Protein AF-A0A7S0VGE6-F1 (afdb_monomer_lite)

pLDDT: mean 73.27, std 15.42, range [36.78, 95.19]

Sequence (234 aa):
GQSQGHSPPPPPPVELEGRHRAMSSQAQHAVMKALAPTAKLLANSMLFTAVAQHARSDPKKPGRAAMEAVLGDKQARSKIAADLENKLANDHSGEYANEIRNEVPEKYRSFIPELAHTAAVSATTMAFIDLRDNVLKAADYPKSMDRGYLENGNSLADMPILMGSSSKGEYGPVAKDKLEFHCKSKCESNHLCVAYTYKPSMGACYLKSKLNPVRGTDCTKDCWFFGVVHQRLP

Organism: NCBI:txid464990

Secondary structure (DSSP, 8-state):
----PPPPPPPPP-------PPPPHHHHHHHHHHHHHHHHHHHHHHHHHHHHHHHHT-TTS-THHHHHHHHH-HHHHHHHHHHHHHHHH-TTT-HHHHHHHHHS-GGGGGGHHHHHHHHHHHHHHHHHHHHHHHHHHTTSS-TT----B--S--BPTTPPEETT-TTS-SS-S--GGGHHHHHHHHHHH-TT-SEEEEETTTTEEEEESS----BPS-TTT---EEEE-GGG--

Structure (mmCIF, N/CA/C/O backbone):
data_AF-A0A7S0VGE6-F1
#
_entry.id   AF-A0A7S0VGE6-F1
#
loop_
_atom_site.group_PDB
_atom_site.id
_atom_site.type_symbol
_atom_site.label_atom_id
_atom_site.label_alt_id
_atom_site.label_comp_id
_atom_site.label_asym_id
_atom_site.label_entity_id
_atom_site.label_seq_id
_atom_site.pdbx_PDB_ins_code
_atom_site.Cartn_x
_atom_site.Cartn_y
_atom_site.Cartn_z
_atom_site.occupancy
_atom_site.B_iso_or_equiv
_atom_site.auth_seq_id
_atom_site.auth_comp_id
_atom_site.auth_asym_id
_atom_site.auth_atom_id
_atom_site.pdbx_PDB_model_num
ATOM 1 N N . GLY A 1 1 ? -66.948 39.406 35.700 1.00 47.81 1 GLY A N 1
ATOM 2 C CA . GLY A 1 1 ? -66.267 38.237 35.125 1.00 47.81 1 GLY A CA 1
ATOM 3 C C . GLY A 1 1 ? -64.860 38.625 34.745 1.00 47.81 1 GLY A C 1
ATOM 4 O O . GLY A 1 1 ? -64.704 39.476 33.885 1.00 47.81 1 GLY A O 1
ATOM 5 N N . GLN A 1 2 ? -63.862 38.046 35.403 1.00 42.00 2 GLN A N 1
ATOM 6 C CA . GLN A 1 2 ? -62.472 38.046 34.950 1.00 42.00 2 GLN A CA 1
ATOM 7 C C . GLN A 1 2 ? -61.940 36.638 35.220 1.00 42.00 2 GLN A C 1
ATOM 9 O O . GLN A 1 2 ? -61.885 36.201 36.366 1.00 42.00 2 GLN A O 1
ATOM 14 N N . SER A 1 3 ? -61.673 35.902 34.143 1.00 46.91 3 SER A N 1
ATOM 15 C CA . SER A 1 3 ? -61.110 34.554 34.176 1.00 46.91 3 SER A CA 1
ATOM 16 C C . SER A 1 3 ? -59.590 34.689 34.129 1.00 46.91 3 SER A C 1
ATOM 18 O O . SER A 1 3 ? -59.050 35.226 33.163 1.00 46.91 3 SER A O 1
ATOM 20 N N . GLN A 1 4 ? -58.908 34.279 35.200 1.00 51.03 4 GLN A N 1
ATOM 21 C CA . GLN A 1 4 ? -57.449 34.222 35.253 1.00 51.03 4 GLN A CA 1
ATOM 22 C C . GLN A 1 4 ? -56.973 32.927 34.585 1.00 51.03 4 GLN A C 1
ATOM 24 O O . GLN A 1 4 ? -57.094 31.836 35.147 1.00 51.03 4 GLN A O 1
ATOM 29 N N . GLY A 1 5 ? -56.445 33.062 33.368 1.00 53.75 5 GLY A N 1
ATOM 30 C CA . GLY A 1 5 ? -55.793 31.981 32.637 1.00 53.75 5 GLY A CA 1
ATOM 31 C C . GLY A 1 5 ? -54.510 31.546 33.342 1.00 53.75 5 GLY A C 1
ATOM 32 O O . GLY A 1 5 ? -53.572 32.329 33.471 1.00 53.75 5 GLY A O 1
ATOM 33 N N . HIS A 1 6 ? -54.483 30.297 33.800 1.00 59.53 6 HIS A N 1
ATOM 34 C CA . HIS A 1 6 ? -53.281 29.644 34.305 1.00 59.53 6 HIS A CA 1
ATOM 35 C C . HIS A 1 6 ? -52.522 29.031 33.125 1.00 59.53 6 HIS A C 1
ATOM 37 O O . HIS A 1 6 ? -53.044 28.151 32.440 1.00 59.53 6 HIS A O 1
ATOM 43 N N . SER A 1 7 ? -51.298 29.497 32.883 1.00 66.94 7 SER A N 1
ATOM 44 C CA . SER A 1 7 ? -50.392 28.865 31.921 1.00 66.94 7 SER A CA 1
ATOM 45 C C . SER A 1 7 ? -49.921 27.505 32.451 1.00 66.94 7 SER A C 1
ATOM 47 O O . SER A 1 7 ? -49.605 27.400 33.640 1.00 66.94 7 SER A O 1
ATOM 49 N N . PRO A 1 8 ? -49.849 26.466 31.602 1.00 74.12 8 PRO A N 1
ATOM 50 C CA . PRO A 1 8 ? -49.332 25.168 32.008 1.00 74.12 8 PRO A CA 1
ATOM 51 C C . PRO A 1 8 ? -47.830 25.252 32.332 1.00 74.12 8 PRO A C 1
ATOM 53 O O . PRO A 1 8 ? -47.113 26.065 31.736 1.00 74.12 8 PRO A O 1
ATOM 56 N N . PRO A 1 9 ? -47.341 24.423 33.270 1.00 76.56 9 PRO A N 1
ATOM 57 C CA . PRO A 1 9 ? -45.931 24.393 33.626 1.00 76.56 9 PRO A CA 1
ATOM 58 C C . PRO A 1 9 ? -45.074 23.925 32.438 1.00 76.56 9 PRO A C 1
ATOM 60 O O . PRO A 1 9 ? -45.533 23.113 31.627 1.00 76.56 9 PRO A O 1
ATOM 63 N N . PRO A 1 10 ? -43.829 24.421 32.325 1.00 76.06 10 PRO A N 1
ATOM 64 C CA . PRO A 1 10 ? -42.911 23.977 31.288 1.00 76.06 10 PRO A CA 1
ATOM 65 C C . PRO A 1 10 ? -42.625 22.473 31.434 1.00 76.06 10 PRO A C 1
ATOM 67 O O . PRO A 1 10 ? -42.560 21.969 32.561 1.00 76.06 10 PRO A O 1
ATOM 70 N N . PRO A 1 11 ? -42.452 21.744 30.317 1.00 75.44 11 PRO A N 1
ATOM 71 C CA . PRO A 1 11 ? -42.095 20.335 30.367 1.00 75.44 11 PRO A CA 1
ATOM 72 C C . PRO A 1 11 ? -40.734 20.149 31.061 1.00 75.44 11 PRO A C 1
ATOM 74 O O . PRO A 1 11 ? -39.870 21.028 30.965 1.00 75.44 11 PRO A O 1
ATOM 77 N N . PRO A 1 12 ? -40.524 19.017 31.757 1.00 71.25 12 PRO A N 1
ATOM 78 C CA . PRO A 1 12 ? -39.243 18.719 32.377 1.00 71.25 12 PRO A CA 1
ATOM 79 C C . PRO A 1 12 ? -38.135 18.642 31.312 1.00 71.25 12 PRO A C 1
ATOM 81 O O . PRO A 1 12 ? -38.399 18.230 30.177 1.00 71.25 12 PRO A O 1
ATOM 84 N N . PRO A 1 13 ? -36.895 19.037 31.652 1.00 63.12 13 PRO A N 1
ATOM 85 C CA . PRO A 1 13 ? -35.768 18.929 30.740 1.00 63.12 13 PRO A CA 1
ATOM 86 C C . PRO A 1 13 ? -35.566 17.461 30.357 1.00 63.12 13 PRO A C 1
ATOM 88 O O . PRO A 1 13 ? -35.438 16.595 31.218 1.00 63.12 13 PRO A O 1
ATOM 91 N N . VAL A 1 14 ? -35.556 17.190 29.053 1.00 62.56 14 VAL A N 1
ATOM 92 C CA . VAL A 1 14 ? -35.202 15.880 28.503 1.00 62.56 14 VAL A CA 1
ATOM 93 C C . VAL A 1 14 ? -33.736 15.628 28.858 1.00 62.56 14 VAL A C 1
ATOM 95 O O . VAL A 1 14 ? -32.847 16.290 28.320 1.00 62.56 14 VAL A O 1
ATOM 98 N N . GLU A 1 15 ? -33.476 14.707 29.787 1.00 48.53 15 GLU A N 1
ATOM 99 C CA . GLU A 1 15 ? -32.133 14.179 30.014 1.00 48.53 15 GLU A CA 1
ATOM 100 C C . GLU A 1 15 ? -31.649 13.536 28.710 1.00 48.53 15 GLU A C 1
ATOM 102 O O . GLU A 1 15 ? -32.104 12.471 28.298 1.00 48.53 15 GLU A O 1
ATOM 107 N N . LEU A 1 16 ? -30.721 14.212 28.033 1.00 48.28 16 LEU A N 1
ATOM 108 C CA . LEU A 1 16 ? -29.889 13.631 26.986 1.00 48.28 16 LEU A CA 1
ATOM 109 C C . LEU A 1 16 ? -28.964 12.590 27.640 1.00 48.28 16 LEU A C 1
ATOM 111 O O . LEU A 1 16 ? -27.770 12.823 27.831 1.00 48.28 16 LEU A O 1
ATOM 115 N N . GLU A 1 17 ? -29.507 11.419 27.980 1.00 46.28 17 GLU A N 1
ATOM 116 C CA . GLU A 1 17 ? -28.747 10.196 28.259 1.00 46.28 17 GLU A CA 1
ATOM 117 C C . GLU A 1 17 ? -28.127 9.671 26.954 1.00 46.28 17 GLU A C 1
ATOM 119 O O . GLU A 1 17 ? -28.444 8.612 26.426 1.00 46.28 17 GLU A O 1
ATOM 124 N N . GLY A 1 18 ? -27.216 10.467 26.405 1.00 47.00 18 GLY A N 1
ATOM 125 C CA . GLY A 1 18 ? -26.365 10.144 25.270 1.00 47.00 18 GLY A CA 1
ATOM 126 C C . GLY A 1 18 ? -24.898 10.222 25.668 1.00 47.00 18 GLY A C 1
ATOM 127 O O . GLY A 1 18 ? -24.068 10.682 24.888 1.00 47.00 18 GLY A O 1
ATOM 128 N N . ARG A 1 19 ? -24.538 9.828 26.899 1.00 50.22 19 ARG A N 1
ATOM 129 C CA . ARG A 1 19 ? -23.127 9.595 27.229 1.00 50.22 19 ARG A CA 1
ATOM 130 C C . ARG A 1 19 ? -22.691 8.340 26.488 1.00 50.22 19 ARG A C 1
ATOM 132 O O . ARG A 1 19 ? -22.833 7.233 27.003 1.00 50.22 19 ARG A O 1
ATOM 139 N N . HIS A 1 20 ? -22.146 8.523 25.287 1.00 57.41 20 HIS A N 1
ATOM 140 C CA . HIS A 1 20 ? -21.272 7.542 24.655 1.00 57.41 20 HIS A CA 1
ATOM 141 C C . HIS A 1 20 ? -20.252 7.107 25.711 1.00 57.41 20 HIS A C 1
ATOM 143 O O . HIS A 1 20 ? -19.352 7.870 26.065 1.00 57.41 20 HIS A O 1
ATOM 149 N N . ARG A 1 21 ? -20.440 5.920 26.304 1.00 69.31 21 ARG A N 1
ATOM 150 C CA . ARG A 1 21 ? -19.460 5.373 27.242 1.00 69.31 21 ARG A CA 1
ATOM 151 C C . ARG A 1 21 ? -18.154 5.277 26.477 1.00 69.31 21 ARG A C 1
ATOM 153 O O . ARG A 1 21 ? -18.093 4.551 25.489 1.00 69.31 21 ARG A O 1
ATOM 160 N N . ALA A 1 22 ? -17.145 6.019 26.923 1.00 79.75 22 ALA A N 1
ATOM 161 C CA . ALA A 1 22 ? -15.809 5.923 26.367 1.00 79.75 22 ALA A CA 1
ATOM 162 C C . ALA A 1 22 ? -15.392 4.446 26.344 1.00 79.75 22 ALA A C 1
ATOM 164 O O . ALA A 1 22 ? -15.563 3.723 27.332 1.00 79.75 22 ALA A O 1
ATOM 165 N N . MET A 1 23 ? -14.902 3.987 25.196 1.00 84.75 23 MET A N 1
ATOM 166 C CA . MET A 1 23 ? -14.364 2.642 25.073 1.00 84.75 23 MET A CA 1
ATOM 167 C C . MET A 1 23 ? -13.194 2.484 26.055 1.00 84.75 23 MET A C 1
ATOM 169 O O . MET A 1 23 ? -12.376 3.389 26.207 1.00 84.75 23 MET A O 1
ATOM 173 N N . SER A 1 24 ? -13.112 1.345 26.748 1.00 89.94 24 SER A N 1
ATOM 174 C CA . SER A 1 24 ? -11.978 1.096 27.641 1.00 89.94 24 SER A CA 1
ATOM 175 C C . SER A 1 24 ? -10.681 0.982 26.838 1.00 89.94 24 SER A C 1
ATOM 177 O O . SER A 1 24 ? -10.682 0.484 25.711 1.00 89.94 24 SER A O 1
ATOM 179 N N . SER A 1 25 ? -9.555 1.367 27.439 1.00 89.25 25 SER A N 1
ATOM 180 C CA . SER A 1 25 ? -8.229 1.232 26.816 1.00 89.25 25 SER A CA 1
ATOM 181 C C . SER A 1 25 ? -7.930 -0.207 26.376 1.00 89.25 25 SER A C 1
ATOM 183 O O . SER A 1 25 ? -7.340 -0.428 25.321 1.00 89.25 25 SER A O 1
ATOM 185 N N . GLN A 1 26 ? -8.394 -1.203 27.137 1.00 89.88 26 GLN A N 1
ATOM 186 C CA . GLN A 1 26 ? -8.252 -2.618 26.789 1.00 89.88 26 GLN A CA 1
ATOM 187 C C . GLN A 1 26 ? -9.066 -2.998 25.544 1.00 89.88 26 GLN A C 1
ATOM 189 O O . GLN A 1 26 ? -8.563 -3.721 24.686 1.00 89.88 26 GLN A O 1
ATOM 194 N N . ALA A 1 27 ? -10.304 -2.508 25.423 1.00 86.38 27 ALA A N 1
ATOM 195 C CA . ALA A 1 27 ? -11.129 -2.740 24.240 1.00 86.38 27 ALA A CA 1
ATOM 196 C C . ALA A 1 27 ? -10.545 -2.031 23.011 1.00 86.38 27 ALA A C 1
ATOM 198 O O . ALA A 1 27 ? -10.444 -2.641 21.949 1.00 86.38 27 ALA A O 1
ATOM 199 N N . GLN A 1 28 ? -10.066 -0.795 23.183 1.00 87.00 28 GLN A N 1
ATOM 200 C CA . GLN A 1 28 ? -9.361 -0.058 22.137 1.00 87.00 28 GLN A CA 1
ATOM 201 C C . GLN A 1 28 ? -8.139 -0.827 21.640 1.00 87.00 28 GLN A C 1
ATOM 203 O O . GLN A 1 28 ? -7.969 -1.015 20.439 1.00 87.00 28 GLN A O 1
ATOM 208 N N . HIS A 1 29 ? -7.314 -1.323 22.563 1.00 88.00 29 HIS A N 1
ATOM 209 C CA . HIS A 1 29 ? -6.135 -2.106 22.223 1.00 88.00 29 HIS A CA 1
ATOM 210 C C . HIS A 1 29 ? -6.493 -3.402 21.485 1.00 88.00 29 HIS A C 1
ATOM 212 O O . HIS A 1 29 ? -5.845 -3.738 20.498 1.00 88.00 29 HIS A O 1
ATOM 218 N N . ALA A 1 30 ? -7.533 -4.115 21.928 1.00 85.31 30 ALA A N 1
ATOM 219 C CA . ALA A 1 30 ? -7.980 -5.346 21.281 1.00 85.31 30 ALA A CA 1
ATOM 220 C C . ALA A 1 30 ? -8.450 -5.104 19.839 1.00 85.31 30 ALA A C 1
ATOM 222 O O . ALA A 1 30 ? -8.043 -5.840 18.942 1.00 85.31 30 ALA A O 1
ATOM 223 N N . VAL A 1 31 ? -9.239 -4.048 19.607 1.00 83.69 31 VAL A N 1
ATOM 224 C CA . VAL A 1 31 ? -9.681 -3.673 18.257 1.00 83.69 31 VAL A CA 1
ATOM 225 C C . VAL A 1 31 ? -8.486 -3.267 17.399 1.00 83.69 31 VAL A C 1
ATOM 227 O O . VAL A 1 31 ? -8.291 -3.824 16.327 1.00 83.69 31 VAL A O 1
ATOM 230 N N . MET A 1 32 ? -7.622 -2.373 17.885 1.00 85.69 32 MET A N 1
ATOM 231 C CA . MET A 1 32 ? -6.438 -1.942 17.133 1.00 85.69 32 MET A CA 1
ATOM 232 C C . MET A 1 32 ? -5.512 -3.109 16.775 1.00 85.69 32 MET A C 1
ATOM 234 O O . MET A 1 32 ? -4.951 -3.135 15.682 1.00 85.69 32 MET A O 1
ATOM 238 N N . LYS A 1 33 ? -5.369 -4.095 17.668 1.00 85.88 33 LYS A N 1
ATOM 239 C CA . LYS A 1 33 ? -4.591 -5.311 17.414 1.00 85.88 33 LYS A CA 1
ATOM 240 C C . LYS A 1 33 ? -5.192 -6.169 16.296 1.00 85.88 33 LYS A C 1
ATOM 242 O O . LYS A 1 33 ? -4.418 -6.748 15.540 1.00 85.88 33 LYS A O 1
ATOM 247 N N . ALA A 1 34 ? -6.519 -6.247 16.200 1.00 79.62 34 ALA A N 1
ATOM 248 C CA . ALA A 1 34 ? -7.202 -6.943 15.109 1.00 79.62 34 ALA A CA 1
ATOM 249 C C . ALA A 1 34 ? -7.029 -6.199 13.776 1.00 79.62 34 ALA A C 1
ATOM 251 O O . ALA A 1 34 ? -6.666 -6.802 12.780 1.00 79.62 34 ALA A O 1
ATOM 252 N N . LEU A 1 35 ? -7.155 -4.868 13.783 1.00 79.75 35 LEU A N 1
ATOM 253 C CA . LEU A 1 35 ? -7.117 -4.066 12.554 1.00 79.75 35 LEU A CA 1
ATOM 254 C C . LEU A 1 35 ? -5.716 -3.865 11.964 1.00 79.75 35 LEU A C 1
ATOM 256 O O . LEU A 1 35 ? -5.558 -3.693 10.753 1.00 79.75 35 LEU A O 1
ATOM 260 N N . ALA A 1 36 ? -4.686 -3.845 12.811 1.00 82.81 36 ALA A N 1
ATOM 261 C CA . ALA A 1 36 ? -3.336 -3.461 12.407 1.00 82.81 36 ALA A CA 1
ATOM 262 C C . ALA A 1 36 ? -2.741 -4.289 11.245 1.00 82.81 36 ALA A C 1
ATOM 264 O O . ALA A 1 36 ? -2.129 -3.673 10.367 1.00 82.81 36 ALA A O 1
ATOM 265 N N . PRO A 1 37 ? -2.878 -5.631 11.180 1.00 80.56 37 PRO A N 1
ATOM 266 C CA . PRO A 1 37 ? -2.347 -6.428 10.072 1.00 80.56 37 PRO A CA 1
ATOM 267 C C . PRO A 1 37 ? -2.948 -6.038 8.716 1.00 80.56 37 PRO A C 1
ATOM 269 O O . PRO A 1 37 ? -2.196 -5.745 7.782 1.00 80.56 37 PRO A O 1
ATOM 272 N N . THR A 1 38 ? -4.277 -5.956 8.630 1.00 79.00 38 THR A N 1
ATOM 273 C CA . THR A 1 38 ? -5.012 -5.588 7.410 1.00 79.00 38 THR A CA 1
ATOM 274 C C . THR A 1 38 ? -4.683 -4.158 6.990 1.00 79.00 38 THR A C 1
ATOM 276 O O . THR A 1 38 ? -4.339 -3.909 5.833 1.00 79.00 38 THR A O 1
ATOM 279 N N . ALA A 1 39 ? -4.655 -3.221 7.945 1.00 83.50 39 ALA A N 1
ATOM 280 C CA . ALA A 1 39 ? -4.260 -1.835 7.698 1.00 83.50 39 ALA A CA 1
ATOM 281 C C . ALA A 1 39 ? -2.845 -1.746 7.116 1.00 83.50 39 ALA A C 1
ATOM 283 O O . ALA A 1 39 ? -2.618 -1.113 6.083 1.00 83.50 39 ALA A O 1
ATOM 284 N N . LYS A 1 40 ? -1.882 -2.411 7.772 1.00 84.00 40 LYS A N 1
ATOM 285 C CA . LYS A 1 40 ? -0.467 -2.418 7.384 1.00 84.00 40 LYS A CA 1
ATOM 286 C C . LYS A 1 40 ? -0.285 -2.974 5.980 1.00 84.00 40 LYS A C 1
ATOM 288 O O . LYS A 1 40 ? 0.518 -2.458 5.200 1.00 84.00 40 LYS A O 1
ATOM 293 N N . LEU A 1 41 ? -0.990 -4.046 5.665 1.00 77.69 41 LEU A N 1
ATOM 294 C CA . LEU A 1 41 ? -0.943 -4.676 4.364 1.00 77.69 41 LEU A CA 1
ATOM 295 C C . LEU A 1 41 ? -1.441 -3.737 3.255 1.00 77.69 41 LEU A C 1
ATOM 297 O O . LEU A 1 41 ? -0.734 -3.532 2.263 1.00 77.69 41 LEU A O 1
ATOM 301 N N . LEU A 1 42 ? -2.638 -3.170 3.422 1.00 78.56 42 LEU A N 1
ATOM 302 C CA . LEU A 1 42 ? -3.234 -2.275 2.431 1.00 78.56 42 LEU A CA 1
ATOM 303 C C . LEU A 1 42 ? -2.374 -1.025 2.251 1.00 78.56 42 LEU A C 1
ATOM 305 O O . LEU A 1 42 ? -2.041 -0.668 1.120 1.00 78.56 42 LEU A O 1
ATOM 309 N N . ALA A 1 43 ? -1.914 -0.434 3.358 1.00 85.94 43 ALA A N 1
ATOM 310 C CA . ALA A 1 43 ? -0.993 0.694 3.338 1.00 85.94 43 ALA A CA 1
ATOM 311 C C . ALA A 1 43 ? 0.282 0.372 2.547 1.00 85.94 43 ALA A C 1
ATOM 313 O O . ALA A 1 43 ? 0.675 1.154 1.688 1.00 85.94 43 ALA A O 1
ATOM 314 N N . ASN A 1 44 ? 0.901 -0.795 2.759 1.00 80.44 44 ASN A N 1
ATOM 315 C CA . ASN A 1 44 ? 2.089 -1.211 2.007 1.00 80.44 44 ASN A CA 1
ATOM 316 C C . ASN A 1 44 ? 1.836 -1.326 0.495 1.00 80.44 44 ASN A C 1
ATOM 318 O O . ASN A 1 44 ? 2.652 -0.859 -0.304 1.00 80.44 44 ASN A O 1
ATOM 322 N N . SER A 1 45 ? 0.715 -1.936 0.103 1.00 71.75 45 SER A N 1
ATOM 323 C CA . SER A 1 45 ? 0.328 -2.105 -1.305 1.00 71.75 45 SER A CA 1
ATOM 324 C C . SER A 1 45 ? 0.076 -0.756 -1.993 1.00 71.75 45 SER A C 1
ATOM 326 O O . SER A 1 45 ? 0.642 -0.444 -3.049 1.00 71.75 45 SER A O 1
ATOM 328 N N . MET A 1 46 ? -0.728 0.091 -1.349 1.00 80.75 46 MET A N 1
ATOM 329 C CA . MET A 1 46 ? -1.094 1.409 -1.860 1.00 80.75 46 MET A CA 1
ATOM 330 C C . MET A 1 46 ? 0.103 2.354 -1.901 1.00 80.75 46 MET A C 1
ATOM 332 O O . MET A 1 46 ? 0.276 3.086 -2.877 1.00 80.75 46 MET A O 1
ATOM 336 N N . LEU A 1 47 ? 0.954 2.313 -0.871 1.00 85.75 47 LEU A N 1
ATOM 337 C CA . LEU A 1 47 ? 2.104 3.199 -0.753 1.00 85.75 47 LEU A CA 1
ATOM 338 C C . LEU A 1 47 ? 3.088 2.948 -1.882 1.00 85.75 47 LEU A C 1
ATOM 340 O O . LEU A 1 47 ? 3.540 3.890 -2.530 1.00 85.75 47 LEU A O 1
ATOM 344 N N . PHE A 1 48 ? 3.416 1.679 -2.125 1.00 79.25 48 PHE A N 1
ATOM 345 C CA . PHE A 1 48 ? 4.340 1.325 -3.191 1.00 79.25 48 PHE A CA 1
ATOM 346 C C . PHE A 1 48 ? 3.837 1.837 -4.543 1.00 79.25 48 PHE A C 1
ATOM 348 O O . PHE A 1 48 ? 4.591 2.472 -5.280 1.00 79.25 48 PHE A O 1
ATOM 355 N N . THR A 1 49 ? 2.552 1.626 -4.832 1.00 74.38 49 THR A N 1
ATOM 356 C CA . THR A 1 49 ? 1.911 2.103 -6.063 1.00 74.38 49 THR A CA 1
ATOM 357 C C . THR A 1 49 ? 1.994 3.625 -6.183 1.00 74.38 49 THR A C 1
ATOM 359 O O . THR A 1 49 ? 2.416 4.136 -7.221 1.00 74.38 49 THR A O 1
ATOM 362 N N . ALA A 1 50 ? 1.665 4.355 -5.115 1.00 83.69 50 ALA A N 1
ATOM 363 C CA . ALA A 1 50 ? 1.688 5.815 -5.101 1.00 83.69 50 ALA A CA 1
ATOM 364 C C . ALA A 1 50 ? 3.107 6.392 -5.261 1.00 83.69 50 ALA A C 1
ATOM 366 O O . ALA A 1 50 ? 3.313 7.331 -6.036 1.00 83.69 50 ALA A O 1
ATOM 367 N N . VAL A 1 51 ? 4.098 5.807 -4.578 1.00 83.88 51 VAL A N 1
ATOM 368 C CA . VAL A 1 51 ? 5.511 6.197 -4.700 1.00 83.88 51 VAL A CA 1
ATOM 369 C C . VAL A 1 51 ? 6.032 5.890 -6.098 1.00 83.88 51 VAL A C 1
ATOM 371 O O . VAL A 1 51 ? 6.694 6.736 -6.690 1.00 83.88 51 VAL A O 1
ATOM 374 N N . ALA A 1 52 ? 5.709 4.726 -6.665 1.00 75.56 52 ALA A N 1
ATOM 375 C CA . ALA A 1 52 ? 6.106 4.371 -8.024 1.00 75.56 52 ALA A CA 1
ATOM 376 C C . ALA A 1 52 ? 5.482 5.310 -9.070 1.00 75.56 52 ALA A C 1
ATOM 378 O O . ALA A 1 52 ? 6.155 5.708 -10.017 1.00 75.56 52 ALA A O 1
ATOM 379 N N . GLN A 1 53 ? 4.217 5.702 -8.897 1.00 78.50 53 GLN A N 1
ATOM 380 C CA . GLN A 1 53 ? 3.562 6.687 -9.761 1.00 78.50 53 GLN A CA 1
ATOM 381 C C . GLN A 1 53 ? 4.244 8.059 -9.683 1.00 78.50 53 GLN A C 1
ATOM 383 O O . GLN A 1 53 ? 4.546 8.635 -10.726 1.00 78.50 53 GLN A O 1
ATOM 388 N N . HIS A 1 54 ? 4.553 8.554 -8.478 1.00 83.06 54 HIS A N 1
ATOM 389 C CA . HIS A 1 54 ? 5.316 9.798 -8.317 1.00 83.06 54 HIS A CA 1
ATOM 390 C C . HIS A 1 54 ? 6.717 9.681 -8.926 1.00 83.06 54 HIS A C 1
ATOM 392 O O . HIS A 1 54 ? 7.142 10.570 -9.658 1.00 83.06 54 HIS A O 1
ATOM 398 N N . ALA A 1 55 ? 7.410 8.567 -8.699 1.00 80.75 55 ALA A N 1
ATOM 399 C CA . ALA A 1 55 ? 8.751 8.327 -9.221 1.00 80.75 55 ALA A CA 1
ATOM 400 C C . ALA A 1 55 ? 8.791 8.382 -10.758 1.00 80.75 55 ALA A C 1
ATOM 402 O O . ALA A 1 55 ? 9.729 8.926 -11.328 1.00 80.75 55 ALA A O 1
ATOM 403 N N . ARG A 1 56 ? 7.746 7.886 -11.434 1.00 72.06 56 ARG A N 1
ATOM 404 C CA . ARG A 1 56 ? 7.620 7.943 -12.903 1.00 72.06 56 ARG A CA 1
ATOM 405 C C . ARG A 1 56 ? 7.423 9.349 -13.459 1.00 72.06 56 ARG A C 1
ATOM 407 O O . ARG A 1 56 ? 7.660 9.552 -14.646 1.00 72.06 56 ARG A O 1
ATOM 414 N N . SER A 1 57 ? 6.961 10.295 -12.642 1.00 77.00 57 SER A N 1
ATOM 415 C CA . SER A 1 57 ? 6.734 11.671 -13.094 1.00 77.00 57 SER A CA 1
ATOM 416 C C . SER A 1 57 ? 8.032 12.458 -13.315 1.00 77.00 57 SER A C 1
ATOM 418 O O . SER A 1 57 ? 8.003 13.467 -14.016 1.00 77.00 57 SER A O 1
ATOM 420 N N . ASP A 1 58 ? 9.168 11.980 -12.786 1.00 72.81 58 ASP A N 1
ATOM 421 C CA . ASP A 1 58 ? 10.492 12.558 -13.032 1.00 72.81 58 ASP A CA 1
ATOM 422 C C . ASP A 1 58 ? 11.313 11.683 -14.004 1.00 72.81 58 ASP A C 1
ATOM 424 O O . ASP A 1 58 ? 11.962 10.719 -13.585 1.00 72.81 58 ASP A O 1
ATOM 428 N N . PRO A 1 59 ? 11.356 12.017 -15.308 1.00 62.78 59 PRO A N 1
ATOM 429 C CA . PRO A 1 59 ? 12.093 11.232 -16.296 1.00 62.78 59 PRO A CA 1
ATOM 430 C C . PRO A 1 59 ? 13.620 11.298 -16.119 1.00 62.78 59 PRO A C 1
ATOM 432 O O . PRO A 1 59 ? 14.337 10.535 -16.767 1.00 62.78 59 PRO A O 1
ATOM 435 N N . LYS A 1 60 ? 14.147 12.200 -15.275 1.00 74.19 60 LYS A N 1
ATOM 436 C CA . LYS A 1 60 ? 15.596 12.390 -15.085 1.00 74.19 60 LYS A CA 1
ATOM 437 C C . LYS A 1 60 ? 16.200 11.417 -14.078 1.00 74.19 60 LYS A C 1
ATOM 439 O O . LYS A 1 60 ? 17.417 11.238 -14.072 1.00 74.19 60 LYS A O 1
ATOM 444 N N . LYS A 1 61 ? 15.381 10.800 -13.222 1.00 68.12 61 LYS A N 1
ATOM 445 C CA . LYS A 1 61 ? 15.836 9.861 -12.193 1.00 68.12 61 LYS A CA 1
ATOM 446 C C . LYS A 1 61 ? 15.242 8.484 -12.455 1.00 68.12 61 LYS A C 1
ATOM 448 O O . LYS A 1 61 ? 14.125 8.191 -12.056 1.00 68.12 61 LYS A O 1
ATOM 453 N N . PRO A 1 62 ? 15.979 7.596 -13.121 1.00 63.88 62 PRO A N 1
ATOM 454 C CA . PRO A 1 62 ? 15.520 6.238 -13.287 1.00 63.88 62 PRO A CA 1
ATOM 455 C C . PRO A 1 62 ? 15.529 5.498 -11.920 1.00 63.88 62 PRO A C 1
ATOM 457 O O . PRO A 1 62 ? 16.558 5.316 -11.277 1.00 63.88 62 PRO A O 1
ATOM 460 N N . GLY A 1 63 ? 14.356 5.046 -11.469 1.00 67.19 63 GLY A N 1
ATOM 461 C CA . GLY A 1 63 ? 14.225 3.723 -10.850 1.00 67.19 63 GLY A CA 1
ATOM 462 C C . GLY A 1 63 ? 14.327 3.808 -9.354 1.00 67.19 63 GLY A C 1
ATOM 463 O O . GLY A 1 63 ? 13.536 4.509 -8.723 1.00 67.19 63 GLY A O 1
AT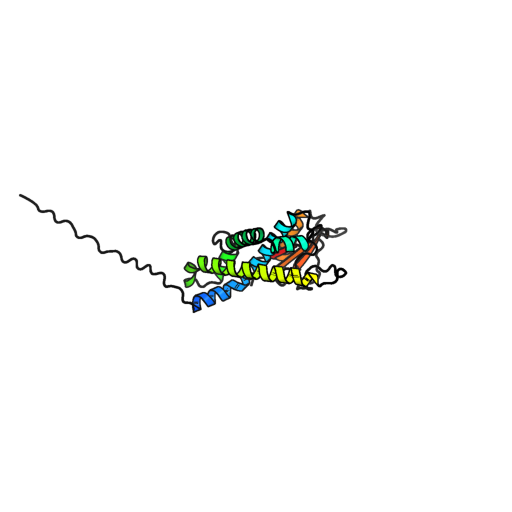OM 464 N N . ARG A 1 64 ? 15.328 3.136 -8.786 1.00 73.25 64 ARG A N 1
ATOM 465 C CA . ARG A 1 64 ? 15.648 3.291 -7.367 1.00 73.25 64 ARG A CA 1
ATOM 466 C C . ARG A 1 64 ? 15.875 4.756 -7.012 1.00 73.25 64 ARG A C 1
ATOM 468 O O . ARG A 1 64 ? 15.307 5.227 -6.037 1.00 73.25 64 ARG A O 1
ATOM 475 N N . ALA A 1 65 ? 16.642 5.478 -7.830 1.00 73.44 65 ALA A N 1
ATOM 476 C CA . ALA A 1 65 ? 16.985 6.870 -7.562 1.00 73.44 65 ALA A CA 1
ATOM 477 C C . ALA A 1 65 ? 15.748 7.784 -7.541 1.00 73.44 65 ALA A C 1
ATOM 479 O O . ALA A 1 65 ? 15.701 8.724 -6.749 1.00 73.44 65 ALA A O 1
ATOM 480 N N . ALA A 1 66 ? 14.725 7.511 -8.363 1.00 80.50 66 ALA A N 1
ATOM 481 C CA . ALA A 1 66 ? 13.462 8.244 -8.268 1.00 80.50 66 ALA A CA 1
ATOM 482 C C . ALA A 1 66 ? 12.636 7.833 -7.053 1.00 80.50 66 ALA A C 1
ATOM 484 O O . ALA A 1 66 ? 12.078 8.705 -6.395 1.00 80.50 66 ALA A O 1
ATOM 485 N N . MET A 1 67 ? 12.573 6.542 -6.711 1.00 81.69 67 MET A N 1
ATOM 486 C CA . MET A 1 67 ? 11.887 6.125 -5.484 1.00 81.69 67 MET A CA 1
ATOM 487 C C . MET A 1 67 ? 12.542 6.747 -4.246 1.00 81.69 67 MET A C 1
ATOM 489 O O . MET A 1 67 ? 11.841 7.280 -3.394 1.00 81.69 67 MET A O 1
ATOM 493 N N . GLU A 1 68 ? 13.872 6.756 -4.167 1.00 83.44 68 GLU A N 1
ATOM 494 C CA . GLU A 1 68 ? 14.621 7.434 -3.104 1.00 83.44 68 GLU A CA 1
ATOM 495 C C . GLU A 1 68 ? 14.374 8.938 -3.095 1.00 83.44 68 GLU A C 1
ATOM 497 O O . GLU A 1 68 ? 14.192 9.508 -2.023 1.00 83.44 68 GLU A O 1
ATOM 502 N N . ALA A 1 69 ? 14.308 9.581 -4.264 1.00 86.69 69 ALA A N 1
ATOM 503 C CA . ALA A 1 69 ? 13.977 10.998 -4.349 1.00 86.69 69 ALA A CA 1
ATOM 504 C C . ALA A 1 69 ? 12.578 11.283 -3.782 1.00 86.69 69 ALA A C 1
ATOM 506 O O . ALA A 1 69 ? 12.435 12.178 -2.954 1.00 86.69 69 ALA A O 1
ATOM 507 N N . VAL A 1 70 ? 11.571 10.484 -4.150 1.00 88.44 70 VAL A N 1
ATOM 508 C CA . VAL A 1 70 ? 10.204 10.611 -3.616 1.00 88.44 70 VAL A CA 1
ATOM 509 C C . VAL A 1 70 ? 10.167 10.347 -2.108 1.00 88.44 70 VAL A C 1
ATOM 511 O O . VAL A 1 70 ? 9.499 11.068 -1.375 1.00 88.44 70 VAL A O 1
ATOM 514 N N . LEU A 1 71 ? 10.896 9.338 -1.623 1.00 88.25 71 LEU A N 1
ATOM 515 C CA . LEU A 1 71 ? 10.970 9.005 -0.195 1.00 88.25 71 LEU A CA 1
ATOM 516 C C . LEU A 1 71 ? 11.790 10.021 0.616 1.00 88.25 71 LEU A C 1
ATOM 518 O O . LEU A 1 71 ? 11.582 10.156 1.821 1.00 88.25 71 LEU A O 1
ATOM 522 N N . GLY A 1 72 ? 12.721 10.735 -0.013 1.00 90.00 72 GLY A N 1
ATOM 523 C CA . GLY A 1 72 ? 13.468 11.835 0.593 1.00 90.00 72 GLY A CA 1
ATOM 524 C C . GLY A 1 72 ? 12.667 13.138 0.634 1.00 90.00 72 GLY A C 1
ATOM 525 O O . GLY A 1 72 ? 12.797 13.914 1.582 1.00 90.00 72 GLY A O 1
ATOM 526 N N . ASP A 1 73 ? 11.792 13.357 -0.346 1.00 93.88 73 ASP A N 1
ATOM 527 C CA . ASP A 1 73 ? 10.963 14.554 -0.462 1.00 93.88 73 ASP A CA 1
ATOM 528 C C . ASP A 1 73 ? 9.857 14.579 0.610 1.00 93.88 73 ASP A C 1
ATOM 530 O O . ASP A 1 73 ? 8.984 13.712 0.692 1.00 93.88 73 ASP A O 1
ATOM 534 N N . LYS A 1 74 ? 9.893 15.593 1.482 1.00 95.06 74 LYS A N 1
ATOM 535 C CA . LYS A 1 74 ? 8.913 15.755 2.566 1.00 95.06 74 LYS A CA 1
ATOM 536 C C . LYS A 1 74 ? 7.508 16.064 2.036 1.00 95.06 74 LYS A C 1
ATOM 538 O O . LYS A 1 74 ? 6.535 15.566 2.600 1.00 95.06 74 LYS A O 1
ATOM 543 N N . GLN A 1 75 ? 7.393 16.871 0.985 1.00 95.00 75 GLN A N 1
ATOM 544 C CA . GLN A 1 75 ? 6.112 17.280 0.416 1.00 95.00 75 GLN A CA 1
ATOM 545 C C . GLN A 1 75 ? 5.451 16.115 -0.323 1.00 95.00 75 GLN A C 1
ATOM 547 O O . GLN A 1 75 ? 4.271 15.845 -0.094 1.00 95.00 75 GLN A O 1
ATOM 552 N N . ALA A 1 76 ? 6.213 15.381 -1.139 1.00 92.25 76 ALA A N 1
ATOM 553 C CA . ALA A 1 76 ? 5.712 14.197 -1.831 1.00 92.25 76 ALA A CA 1
ATOM 554 C C . ALA A 1 76 ? 5.226 13.139 -0.831 1.00 92.25 76 ALA A C 1
ATOM 556 O O . ALA A 1 76 ? 4.105 12.644 -0.952 1.00 92.25 76 ALA A O 1
ATOM 557 N N . ARG A 1 77 ? 6.017 12.855 0.215 1.00 94.25 77 ARG A N 1
ATOM 558 C CA . ARG A 1 77 ? 5.607 11.932 1.283 1.00 94.25 77 ARG A CA 1
A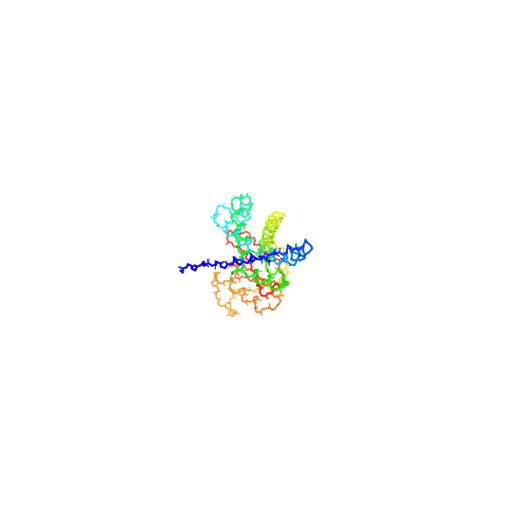TOM 559 C C . ARG A 1 77 ? 4.342 12.375 1.997 1.00 94.25 77 ARG A C 1
ATOM 561 O O . ARG A 1 77 ? 3.456 11.552 2.181 1.00 94.25 77 ARG A O 1
ATOM 568 N N . SER A 1 78 ? 4.245 13.648 2.379 1.00 94.62 78 SER A N 1
ATOM 569 C CA . SER A 1 78 ? 3.065 14.162 3.080 1.00 94.62 78 SER A CA 1
ATOM 570 C C . SER A 1 78 ? 1.803 14.046 2.227 1.00 94.62 78 SER A C 1
ATOM 572 O O . SER A 1 78 ? 0.753 13.686 2.749 1.00 94.62 78 SER A O 1
ATOM 574 N N . LYS A 1 79 ? 1.903 14.321 0.920 1.00 95.19 79 LYS A N 1
ATOM 575 C CA . LYS A 1 79 ? 0.780 14.185 -0.013 1.00 95.19 79 LYS A CA 1
ATOM 576 C C . LYS A 1 79 ? 0.353 12.726 -0.165 1.00 95.19 79 LYS A C 1
ATOM 578 O O . LYS A 1 79 ? -0.823 12.415 -0.023 1.00 95.19 79 LYS A O 1
ATOM 583 N N . ILE A 1 80 ? 1.314 11.833 -0.406 1.00 92.38 80 ILE A N 1
ATOM 584 C CA . ILE A 1 80 ? 1.056 10.394 -0.531 1.00 92.38 80 ILE A CA 1
ATOM 585 C C . ILE A 1 80 ? 0.442 9.844 0.763 1.00 92.38 80 ILE A C 1
ATOM 587 O O . ILE A 1 80 ? -0.513 9.079 0.690 1.00 92.38 80 ILE A O 1
ATOM 591 N N . ALA A 1 81 ? 0.956 10.245 1.929 1.00 94.50 81 ALA A N 1
ATOM 592 C CA . ALA A 1 81 ? 0.430 9.823 3.223 1.00 94.50 81 ALA A CA 1
ATOM 593 C C . ALA A 1 81 ? -1.032 10.246 3.402 1.00 94.50 81 ALA A C 1
ATOM 595 O O . ALA A 1 81 ? -1.871 9.389 3.649 1.00 94.50 81 ALA A O 1
ATOM 596 N N . ALA A 1 82 ? -1.351 11.523 3.171 1.00 93.25 82 ALA A N 1
ATOM 597 C CA . ALA A 1 82 ? -2.720 12.023 3.279 1.00 93.25 82 ALA A CA 1
ATOM 598 C C . ALA A 1 82 ? -3.683 11.293 2.325 1.00 93.25 82 ALA A C 1
ATOM 600 O O . ALA A 1 82 ? -4.779 10.904 2.723 1.00 93.25 82 ALA A O 1
ATOM 601 N N . ASP A 1 83 ? -3.270 11.049 1.077 1.00 90.44 83 ASP A N 1
ATOM 602 C CA . ASP A 1 83 ? -4.079 10.305 0.105 1.00 90.44 83 ASP A CA 1
ATOM 603 C C . ASP A 1 83 ? -4.325 8.853 0.550 1.00 90.44 83 ASP A C 1
ATOM 605 O O . ASP A 1 83 ? -5.421 8.321 0.360 1.00 90.44 83 ASP A O 1
ATOM 609 N N . LEU A 1 84 ? -3.315 8.198 1.130 1.00 89.25 84 LEU A N 1
ATOM 610 C CA . LEU A 1 84 ? -3.422 6.839 1.661 1.00 89.25 84 LEU A CA 1
ATOM 611 C C . LEU A 1 84 ? -4.321 6.777 2.891 1.00 89.25 84 LEU A C 1
ATOM 613 O O . LEU A 1 84 ? -5.220 5.944 2.938 1.00 89.25 84 LEU A O 1
ATOM 617 N N . GLU A 1 85 ? -4.089 7.658 3.859 1.00 90.62 85 GLU A N 1
ATOM 618 C CA . GLU A 1 85 ? -4.855 7.749 5.099 1.00 90.62 85 GLU A CA 1
ATOM 619 C C . GLU A 1 85 ? -6.329 7.998 4.803 1.00 90.62 85 GLU A C 1
ATOM 621 O O . GLU A 1 85 ? -7.179 7.293 5.338 1.00 90.62 85 GLU A O 1
ATOM 626 N N . ASN A 1 86 ? -6.632 8.914 3.879 1.00 87.88 86 ASN A N 1
ATOM 627 C CA . ASN A 1 86 ? -7.998 9.165 3.432 1.00 87.88 86 ASN A CA 1
ATOM 628 C C . ASN A 1 86 ? -8.619 7.933 2.769 1.00 87.88 86 ASN A C 1
ATOM 630 O O . ASN A 1 86 ? -9.762 7.598 3.053 1.00 87.88 86 ASN A O 1
ATOM 634 N N . LYS A 1 87 ? -7.892 7.237 1.889 1.00 85.00 87 LYS A N 1
ATOM 635 C CA . LYS A 1 87 ? -8.413 6.037 1.211 1.00 85.00 87 LYS A CA 1
ATOM 636 C C . LYS A 1 87 ? -8.632 4.863 2.163 1.00 85.00 87 LYS A C 1
ATOM 638 O O . LYS A 1 87 ? -9.588 4.119 1.975 1.00 85.00 87 LYS A O 1
ATOM 643 N N . LEU A 1 88 ? -7.758 4.696 3.153 1.00 82.81 88 LEU A N 1
ATOM 644 C CA . LEU A 1 88 ? -7.901 3.676 4.186 1.00 82.81 88 LEU A CA 1
ATOM 645 C C . LEU A 1 88 ? -9.067 4.037 5.113 1.00 82.81 88 LEU A C 1
ATOM 647 O O . LEU A 1 88 ? -9.980 3.243 5.270 1.00 82.81 88 LEU A O 1
ATOM 651 N N . ALA A 1 89 ? -9.093 5.247 5.668 1.00 82.56 89 ALA A N 1
ATOM 652 C CA . ALA A 1 89 ? -10.085 5.660 6.662 1.00 82.56 89 ALA A CA 1
ATOM 653 C C . ALA A 1 89 ? -11.483 5.971 6.093 1.00 82.56 89 ALA A C 1
ATOM 655 O O . ALA A 1 89 ? -12.406 6.211 6.865 1.00 82.56 89 ALA A O 1
ATOM 656 N N . ASN A 1 90 ? -11.667 6.020 4.769 1.00 79.00 90 ASN A N 1
ATOM 657 C CA . ASN A 1 90 ? -12.970 6.337 4.189 1.00 79.00 90 ASN A CA 1
ATOM 658 C C . ASN A 1 90 ? -13.969 5.183 4.378 1.00 79.00 90 ASN A C 1
ATOM 660 O O . ASN A 1 90 ? -13.960 4.189 3.646 1.00 79.00 90 ASN A O 1
ATOM 664 N N . ASP A 1 91 ? -14.894 5.388 5.315 1.00 62.03 91 ASP A N 1
ATOM 665 C CA . ASP A 1 91 ? -15.931 4.435 5.708 1.00 62.03 91 ASP A CA 1
ATOM 666 C C . ASP A 1 91 ? -16.942 4.077 4.607 1.00 62.03 91 ASP A C 1
ATOM 668 O O . ASP A 1 91 ? -17.637 3.067 4.722 1.00 62.03 91 ASP A O 1
ATOM 672 N N . HIS A 1 92 ? -17.086 4.906 3.568 1.00 56.50 92 HIS A N 1
ATOM 673 C CA . HIS A 1 92 ? -18.165 4.785 2.575 1.00 56.50 92 HIS A CA 1
ATOM 674 C C . HIS A 1 92 ? -17.699 4.201 1.237 1.00 56.50 92 HIS A C 1
ATOM 676 O O . HIS A 1 92 ? -18.531 3.818 0.415 1.00 56.50 92 HIS A O 1
ATOM 682 N N . SER A 1 93 ? -16.387 4.112 1.008 1.00 50.00 93 SER A N 1
ATOM 683 C CA . SER A 1 93 ? -15.836 3.627 -0.264 1.00 50.00 93 SER A CA 1
ATOM 684 C C . SER A 1 93 ? -14.551 2.806 -0.135 1.00 50.00 93 SER A C 1
ATOM 686 O O . SER A 1 93 ? -13.985 2.421 -1.156 1.00 50.00 93 SER A O 1
ATOM 688 N N . GLY A 1 94 ? -14.054 2.562 1.080 1.00 54.69 94 GLY A N 1
ATOM 689 C CA . GLY A 1 94 ? -12.859 1.756 1.308 1.00 54.69 94 GLY A CA 1
ATOM 690 C C . GLY A 1 94 ? -13.201 0.296 1.591 1.00 54.69 94 GLY A C 1
ATOM 691 O O . GLY A 1 94 ? -13.937 0.004 2.531 1.00 54.69 94 GLY A O 1
ATOM 692 N N . GLU A 1 95 ? -12.609 -0.631 0.834 1.00 56.62 95 GLU A N 1
ATOM 693 C CA . GLU A 1 95 ? -12.617 -2.076 1.136 1.00 56.62 95 GLU A CA 1
ATOM 694 C C . GLU A 1 95 ? -12.164 -2.346 2.589 1.00 56.62 95 GLU A C 1
ATOM 696 O O . GLU A 1 95 ? -12.719 -3.209 3.260 1.00 56.62 95 GLU A O 1
ATOM 701 N N . TYR A 1 96 ? -11.266 -1.510 3.128 1.00 67.00 96 TYR A N 1
ATOM 702 C CA . TYR A 1 96 ? -10.808 -1.558 4.520 1.00 67.00 96 TYR A CA 1
ATOM 703 C C . TYR A 1 96 ? -11.932 -1.367 5.550 1.00 67.00 96 TYR A C 1
ATOM 705 O O . TYR A 1 96 ? -12.008 -2.115 6.517 1.00 67.00 96 TYR A O 1
ATOM 713 N N . ALA A 1 97 ? -12.841 -0.411 5.346 1.00 66.44 97 ALA A N 1
ATOM 714 C CA . ALA A 1 97 ? -13.928 -0.154 6.291 1.00 66.44 97 ALA A CA 1
ATOM 715 C C . ALA A 1 97 ? -14.970 -1.284 6.330 1.00 66.44 97 ALA A C 1
ATOM 717 O O . ALA A 1 97 ? -15.658 -1.464 7.339 1.00 66.44 97 ALA A O 1
ATOM 718 N N . ASN A 1 98 ? -15.096 -2.043 5.238 1.00 67.75 98 ASN A N 1
ATOM 719 C CA . ASN A 1 98 ? -15.929 -3.241 5.196 1.00 67.75 98 ASN A CA 1
ATOM 720 C C . ASN A 1 98 ? -15.252 -4.404 5.930 1.00 67.75 98 ASN A C 1
ATOM 722 O O . ASN A 1 98 ? -15.909 -5.049 6.746 1.00 67.75 98 ASN A O 1
ATOM 726 N N . GLU A 1 99 ? -13.948 -4.605 5.722 1.00 69.12 99 GLU A N 1
ATOM 727 C CA . GLU A 1 99 ? -13.160 -5.612 6.445 1.00 69.12 99 GLU A CA 1
ATOM 728 C C . GLU A 1 99 ? -13.202 -5.357 7.962 1.00 69.12 99 GLU A C 1
ATOM 730 O O . GLU A 1 99 ? -13.583 -6.228 8.744 1.00 69.12 99 GLU A O 1
ATOM 735 N N . ILE A 1 100 ? -12.972 -4.103 8.376 1.00 71.56 100 ILE A N 1
ATOM 736 C CA . ILE A 1 100 ? -13.076 -3.664 9.776 1.00 71.56 100 ILE A CA 1
ATOM 737 C C . ILE A 1 100 ? -14.456 -3.983 10.363 1.00 71.56 100 ILE A C 1
ATOM 739 O O . ILE A 1 100 ? -14.561 -4.461 11.491 1.00 71.56 100 ILE A O 1
ATOM 743 N N . ARG A 1 101 ? -15.538 -3.706 9.624 1.00 75.06 101 ARG A N 1
ATOM 744 C CA . ARG A 1 101 ? -16.910 -3.931 10.109 1.00 75.06 101 ARG A CA 1
ATOM 745 C C . ARG A 1 101 ? -17.234 -5.405 10.356 1.00 75.06 101 ARG A C 1
ATOM 747 O O . ARG A 1 101 ? -18.126 -5.674 11.168 1.00 75.06 101 ARG A O 1
ATOM 754 N N . ASN A 1 102 ? -16.538 -6.315 9.676 1.00 78.81 102 ASN A N 1
ATOM 755 C CA . ASN A 1 102 ? -16.682 -7.759 9.846 1.00 78.81 102 ASN A CA 1
ATOM 756 C C . ASN A 1 102 ? -15.867 -8.281 11.037 1.00 78.81 102 ASN A C 1
ATOM 758 O O . ASN A 1 102 ? -16.332 -9.172 11.744 1.00 78.81 102 ASN A O 1
ATOM 762 N N . GLU A 1 103 ? -14.691 -7.707 11.293 1.00 78.31 103 GLU A N 1
ATOM 763 C CA . GLU A 1 103 ? -13.815 -8.129 12.394 1.00 78.31 103 GLU A CA 1
ATOM 764 C C . GLU A 1 103 ? -14.169 -7.498 13.750 1.00 78.31 103 GLU A C 1
ATOM 766 O O . GLU A 1 103 ? -13.924 -8.085 14.808 1.00 78.31 103 GLU A O 1
ATOM 771 N N . VAL A 1 104 ? -14.744 -6.291 13.752 1.00 79.38 104 VAL A N 1
ATOM 772 C CA . VAL A 1 104 ? -15.017 -5.540 14.983 1.00 79.38 104 VAL A CA 1
ATOM 773 C C . VAL A 1 104 ? -16.396 -5.893 15.555 1.00 79.38 104 VAL A C 1
ATOM 775 O O . VAL A 1 104 ? -17.410 -5.717 14.872 1.00 79.38 104 VAL A O 1
ATOM 778 N N . PRO A 1 105 ? -16.483 -6.314 16.838 1.00 83.06 105 PRO A N 1
ATOM 779 C CA . PRO A 1 105 ? -17.758 -6.595 17.491 1.00 83.06 105 PRO A CA 1
ATOM 780 C C . PRO A 1 105 ? -18.749 -5.432 17.386 1.00 83.06 105 PRO A C 1
ATOM 782 O O . PRO A 1 105 ? -18.379 -4.273 17.571 1.00 83.06 105 PRO A O 1
ATOM 785 N N . GLU A 1 106 ? -20.031 -5.748 17.186 1.00 85.38 106 GLU A N 1
ATOM 786 C CA . GLU A 1 106 ? -21.092 -4.764 16.926 1.00 85.38 106 GLU A CA 1
ATOM 787 C C . GLU A 1 106 ? -21.146 -3.620 17.950 1.00 85.38 106 GLU A C 1
ATOM 789 O O . GLU A 1 106 ? -21.270 -2.454 17.579 1.00 85.38 106 GLU A O 1
ATOM 794 N N . LYS A 1 107 ? -20.936 -3.935 19.233 1.00 86.06 107 LYS A N 1
ATOM 795 C CA . LYS A 1 107 ? -20.897 -2.957 20.334 1.00 86.06 107 LYS A CA 1
ATOM 796 C C . LYS A 1 107 ? -19.810 -1.879 20.205 1.00 86.06 107 LYS A C 1
ATOM 798 O O . LYS A 1 107 ? -19.859 -0.896 20.937 1.00 86.06 107 LYS A O 1
ATOM 803 N N . TYR A 1 108 ? -18.825 -2.064 19.325 1.00 84.38 108 TYR A N 1
ATOM 804 C CA . TYR A 1 108 ? -17.753 -1.102 19.065 1.00 84.38 108 TYR A CA 1
ATOM 805 C C . TYR A 1 108 ? -17.889 -0.394 17.713 1.00 84.38 108 TYR A C 1
ATOM 807 O O . TYR A 1 108 ? -17.059 0.456 17.395 1.00 84.38 108 TYR A O 1
ATOM 815 N N . ARG A 1 109 ? -18.937 -0.682 16.925 1.00 83.50 109 ARG A N 1
ATOM 816 C CA . ARG A 1 109 ? -19.103 -0.109 15.579 1.00 83.50 109 ARG A CA 1
ATOM 817 C C . ARG A 1 109 ? -19.150 1.416 15.561 1.00 83.50 109 ARG A C 1
ATOM 819 O O . ARG A 1 109 ? -18.633 2.017 14.630 1.00 83.50 109 ARG A O 1
ATOM 826 N N . SER A 1 110 ? -19.686 2.048 16.606 1.00 84.38 110 SER A N 1
ATOM 827 C CA . SER A 1 110 ? -19.703 3.513 16.728 1.00 84.38 110 SER A CA 1
ATOM 828 C C . SER A 1 110 ? -18.311 4.144 16.846 1.00 84.38 110 SER A C 1
ATOM 830 O O . SER A 1 110 ? -18.177 5.337 16.608 1.00 84.38 110 SER A O 1
ATOM 832 N N . PHE A 1 111 ? -17.286 3.370 17.220 1.00 84.38 111 PHE A N 1
ATOM 833 C CA . PHE A 1 111 ? -15.897 3.830 17.338 1.00 84.38 111 PHE A CA 1
ATOM 834 C C . PHE A 1 111 ? -15.057 3.508 16.095 1.00 84.38 111 PHE A C 1
ATOM 836 O O . PHE A 1 111 ? -13.905 3.930 16.019 1.00 84.38 111 PHE A O 1
ATOM 843 N N . ILE A 1 112 ? -15.608 2.772 15.118 1.00 81.25 112 ILE A N 1
ATOM 844 C CA . ILE A 1 112 ? -14.882 2.371 13.904 1.00 81.25 112 ILE A CA 1
ATOM 845 C C . ILE A 1 112 ? -14.245 3.559 13.175 1.00 81.25 112 ILE A C 1
ATOM 847 O O . ILE A 1 112 ? -13.063 3.427 12.876 1.00 81.25 112 ILE A O 1
ATOM 851 N N . PRO A 1 113 ? -14.916 4.706 12.948 1.00 83.44 113 PRO A N 1
ATOM 852 C CA . PRO A 1 113 ? -14.311 5.794 12.175 1.00 83.44 113 PRO A CA 1
ATOM 853 C C . PRO A 1 113 ? -12.992 6.297 12.790 1.00 83.44 113 PRO A C 1
ATOM 855 O O . PRO A 1 113 ? -11.976 6.445 12.110 1.00 83.44 113 PRO A O 1
ATOM 858 N N . GLU A 1 114 ? -12.975 6.495 14.111 1.00 85.50 114 GLU A N 1
ATOM 859 C CA . GLU A 1 114 ? -11.799 6.972 14.849 1.00 85.50 114 GLU A CA 1
ATOM 860 C C . GLU A 1 114 ? -10.677 5.920 14.886 1.00 85.50 114 GLU A C 1
ATOM 862 O O . GLU A 1 114 ? -9.498 6.232 14.677 1.00 85.50 114 GLU A O 1
ATOM 867 N N . LEU A 1 115 ? -11.033 4.653 15.113 1.00 84.44 115 LEU A N 1
ATOM 868 C CA . LEU A 1 115 ? -10.071 3.549 15.160 1.00 84.44 115 LEU A CA 1
ATOM 869 C C . LEU A 1 115 ? -9.492 3.243 13.779 1.00 84.44 115 LEU A C 1
ATOM 871 O O . LEU A 1 115 ? -8.291 3.005 13.662 1.00 84.44 115 LEU A O 1
ATOM 875 N N . ALA A 1 116 ? -10.314 3.302 12.733 1.00 82.81 116 ALA A N 1
ATOM 876 C CA . ALA A 1 116 ? -9.902 3.131 11.348 1.00 82.81 116 ALA A CA 1
ATOM 877 C C . ALA A 1 116 ? -8.922 4.229 10.936 1.00 82.81 116 ALA A C 1
ATOM 879 O O . ALA A 1 116 ? -7.872 3.915 10.377 1.00 82.81 116 ALA A O 1
ATOM 880 N N . HIS A 1 117 ? -9.207 5.489 11.283 1.00 86.75 117 HIS A N 1
ATOM 881 C CA . HIS A 1 117 ? -8.285 6.596 11.048 1.00 86.75 117 HIS A CA 1
ATOM 882 C C . HIS A 1 117 ? -6.952 6.396 11.786 1.00 86.75 117 HIS A C 1
ATOM 884 O O . HIS A 1 117 ? -5.884 6.467 11.178 1.00 86.75 117 HIS A O 1
ATOM 890 N N . THR A 1 118 ? -7.000 6.047 13.075 1.00 89.19 118 THR A N 1
ATOM 891 C CA . THR A 1 118 ? -5.794 5.777 13.879 1.00 89.19 118 THR A CA 1
ATOM 892 C C . THR A 1 118 ? -4.956 4.640 13.282 1.00 89.19 118 THR A C 1
ATOM 894 O O . THR A 1 118 ? -3.731 4.745 13.163 1.00 89.19 118 THR A O 1
ATOM 897 N N . ALA A 1 119 ? -5.609 3.551 12.869 1.00 87.00 119 ALA A N 1
ATOM 898 C CA . ALA A 1 119 ? -4.956 2.413 12.236 1.00 87.00 119 ALA A CA 1
ATOM 899 C C . ALA A 1 119 ? -4.365 2.784 10.870 1.00 87.00 119 ALA A C 1
ATOM 901 O O . ALA A 1 119 ? -3.242 2.382 10.575 1.00 87.00 119 ALA A O 1
ATOM 902 N N . ALA A 1 120 ? -5.065 3.594 10.072 1.00 87.94 120 ALA A N 1
ATOM 903 C CA . ALA A 1 120 ? -4.603 4.069 8.772 1.00 87.94 120 ALA A CA 1
ATOM 904 C C . ALA A 1 120 ? -3.328 4.919 8.877 1.00 87.94 120 ALA A C 1
ATOM 906 O O . ALA A 1 120 ? -2.370 4.672 8.141 1.00 87.94 120 ALA A O 1
ATOM 907 N N . VAL A 1 121 ? -3.277 5.868 9.818 1.00 91.06 121 VAL A N 1
ATOM 908 C CA . VAL A 1 121 ? -2.092 6.710 10.071 1.00 91.06 121 VAL A CA 1
ATOM 909 C C . VAL A 1 121 ? -0.902 5.854 10.514 1.00 91.06 121 VAL A C 1
ATOM 911 O O . VAL A 1 121 ? 0.205 5.963 9.972 1.00 91.06 121 VAL A O 1
ATOM 914 N N . SER A 1 122 ? -1.126 4.950 11.475 1.00 92.00 122 SER A N 1
ATOM 915 C CA . SER A 1 122 ? -0.083 4.050 11.977 1.00 92.00 122 SER A CA 1
ATOM 916 C C . SER A 1 122 ? 0.451 3.130 10.872 1.00 92.00 122 SER A C 1
ATOM 918 O O . SER A 1 122 ? 1.663 3.037 10.661 1.00 92.00 122 SER A O 1
ATOM 920 N N . ALA A 1 123 ? -0.448 2.510 10.106 1.00 89.94 123 ALA A N 1
ATOM 921 C CA . ALA A 1 123 ? -0.111 1.630 8.996 1.00 89.94 123 ALA A CA 1
ATOM 922 C C . ALA A 1 123 ? 0.653 2.352 7.882 1.00 89.94 123 ALA A C 1
ATOM 924 O O . ALA A 1 123 ? 1.655 1.828 7.395 1.00 89.94 123 ALA A O 1
ATOM 925 N N . THR A 1 124 ? 0.226 3.561 7.514 1.00 91.31 124 THR A N 1
ATOM 926 C CA . THR A 1 124 ? 0.890 4.393 6.499 1.00 91.31 124 THR A CA 1
ATOM 927 C C . THR A 1 124 ? 2.307 4.755 6.933 1.00 91.31 124 THR A C 1
ATOM 929 O O . THR A 1 124 ? 3.254 4.592 6.163 1.00 91.31 124 THR A O 1
ATOM 932 N N . THR A 1 125 ? 2.483 5.148 8.196 1.00 92.94 125 THR A N 1
ATOM 933 C CA . THR A 1 125 ? 3.804 5.441 8.771 1.00 92.94 125 THR A CA 1
ATOM 934 C C . THR A 1 125 ? 4.728 4.223 8.712 1.00 92.94 125 THR A C 1
ATOM 936 O O . THR A 1 125 ? 5.853 4.319 8.217 1.00 92.94 125 THR A O 1
ATOM 939 N N . MET A 1 126 ? 4.248 3.060 9.163 1.00 88.88 126 MET A N 1
ATOM 940 C CA . MET A 1 126 ? 5.018 1.813 9.124 1.00 88.88 126 MET A CA 1
ATOM 941 C C . MET A 1 126 ? 5.350 1.386 7.692 1.00 88.88 126 MET A C 1
ATOM 943 O O . MET A 1 126 ? 6.470 0.958 7.428 1.00 88.88 126 MET A O 1
ATOM 947 N N . ALA A 1 127 ? 4.417 1.557 6.754 1.00 87.00 127 ALA A N 1
ATOM 948 C CA . ALA A 1 127 ? 4.644 1.255 5.348 1.00 87.00 127 ALA A CA 1
ATOM 949 C C . ALA A 1 127 ? 5.769 2.116 4.754 1.00 87.00 127 ALA A C 1
ATOM 951 O O . ALA A 1 127 ? 6.582 1.606 3.986 1.00 87.00 127 ALA A O 1
ATOM 952 N N . PHE A 1 128 ? 5.877 3.398 5.126 1.00 89.44 128 PHE A N 1
ATOM 953 C CA . PHE A 1 128 ? 6.993 4.249 4.692 1.00 89.44 128 PHE A CA 1
ATOM 954 C C . PHE A 1 128 ? 8.342 3.776 5.229 1.00 89.44 128 PHE A C 1
ATOM 956 O O . PHE A 1 128 ? 9.323 3.784 4.480 1.00 89.44 128 PHE A O 1
ATOM 963 N N . ILE A 1 129 ? 8.394 3.359 6.497 1.00 88.12 129 ILE A N 1
ATOM 964 C CA . ILE A 1 129 ? 9.606 2.807 7.117 1.00 88.12 129 ILE A CA 1
ATOM 965 C C . ILE A 1 129 ? 10.017 1.524 6.384 1.00 88.12 129 ILE A C 1
ATOM 967 O O . ILE A 1 129 ? 11.116 1.463 5.834 1.00 88.12 129 ILE A O 1
ATOM 971 N N . ASP A 1 130 ? 9.096 0.563 6.261 1.00 84.75 130 ASP A N 1
ATOM 972 C CA . ASP A 1 130 ? 9.313 -0.702 5.548 1.00 84.75 130 ASP A CA 1
ATOM 973 C C . ASP A 1 130 ? 9.681 -0.460 4.067 1.00 84.75 130 ASP A C 1
ATOM 975 O O . ASP A 1 130 ? 10.452 -1.206 3.449 1.00 84.75 130 ASP A O 1
ATOM 979 N N . LEU A 1 131 ? 9.117 0.580 3.441 1.00 82.81 131 LEU A N 1
ATOM 980 C CA . LEU A 1 131 ? 9.439 0.944 2.066 1.00 82.81 131 LEU A CA 1
ATOM 981 C C . LEU A 1 131 ? 10.883 1.411 1.931 1.00 82.81 131 LEU A C 1
ATOM 983 O O . LEU A 1 131 ? 11.639 0.842 1.140 1.00 82.81 131 LEU A O 1
ATOM 987 N N . ARG A 1 132 ? 11.258 2.404 2.733 1.00 85.06 132 ARG A N 1
ATOM 988 C CA . ARG A 1 132 ? 12.601 2.976 2.741 1.00 85.06 132 ARG A CA 1
ATOM 989 C C . ARG A 1 132 ? 13.655 1.923 3.060 1.00 85.06 132 ARG A C 1
ATOM 991 O O . ARG A 1 132 ? 14.639 1.832 2.333 1.00 85.06 132 ARG A O 1
ATOM 998 N N . ASP A 1 133 ? 13.431 1.102 4.079 1.00 82.38 133 ASP A N 1
ATOM 999 C CA . ASP A 1 133 ? 14.414 0.114 4.516 1.00 82.38 133 ASP A CA 1
ATOM 1000 C C . ASP A 1 133 ? 14.690 -0.932 3.434 1.00 82.38 133 ASP A C 1
ATOM 1002 O O . ASP A 1 133 ? 15.851 -1.261 3.197 1.00 82.38 133 ASP A O 1
ATOM 1006 N N . ASN A 1 134 ? 13.676 -1.415 2.705 1.00 74.81 134 ASN A N 1
ATOM 1007 C CA . ASN A 1 134 ? 13.963 -2.362 1.620 1.00 74.81 134 ASN A CA 1
ATOM 1008 C C . ASN A 1 134 ? 14.555 -1.677 0.379 1.00 74.81 134 ASN A C 1
ATOM 1010 O O . ASN A 1 134 ? 15.309 -2.320 -0.345 1.00 74.81 134 ASN A O 1
ATOM 1014 N N . VAL A 1 135 ? 14.231 -0.403 0.113 1.00 73.88 135 VAL A N 1
ATOM 1015 C CA . VAL A 1 135 ? 14.892 0.364 -0.962 1.00 73.88 135 VAL A CA 1
ATOM 1016 C C . VAL A 1 135 ? 16.385 0.516 -0.658 1.00 73.88 135 VAL A C 1
ATOM 1018 O O . VAL A 1 135 ? 17.202 0.308 -1.553 1.00 73.88 135 VAL A O 1
ATOM 1021 N N . LEU A 1 136 ? 16.733 0.798 0.604 1.00 72.44 136 LEU A N 1
ATOM 1022 C CA . LEU A 1 136 ? 18.116 0.883 1.075 1.00 72.44 136 LEU A CA 1
ATOM 1023 C C . LEU A 1 136 ? 18.819 -0.476 1.063 1.00 72.44 136 LEU A C 1
ATOM 1025 O O . LEU A 1 136 ? 19.891 -0.575 0.490 1.00 72.44 136 LEU A O 1
ATOM 1029 N N . LYS A 1 137 ? 18.221 -1.539 1.615 1.00 70.31 137 LYS A N 1
ATOM 1030 C CA . LYS A 1 137 ? 18.833 -2.887 1.625 1.00 70.31 137 LYS A CA 1
ATOM 1031 C C . LYS A 1 137 ? 19.168 -3.391 0.232 1.00 70.31 137 LYS A C 1
ATOM 1033 O O . LYS A 1 137 ? 20.163 -4.070 0.020 1.00 70.31 137 LYS A O 1
ATOM 1038 N N . ALA A 1 138 ? 18.329 -3.064 -0.738 1.00 62.81 138 ALA A N 1
ATOM 1039 C CA . ALA A 1 138 ? 18.570 -3.496 -2.096 1.00 62.81 138 ALA A CA 1
ATOM 1040 C C . ALA A 1 138 ? 19.630 -2.680 -2.843 1.00 62.81 138 ALA A C 1
ATOM 1042 O O . ALA A 1 138 ? 19.977 -3.018 -3.971 1.00 62.81 138 ALA A O 1
ATOM 1043 N N . ALA A 1 139 ? 20.186 -1.648 -2.207 1.00 62.34 139 ALA A N 1
ATOM 1044 C CA . ALA A 1 139 ? 21.441 -1.048 -2.628 1.00 62.34 139 ALA A CA 1
ATOM 1045 C C . ALA A 1 139 ? 22.619 -2.004 -2.588 1.00 62.34 139 ALA A C 1
ATOM 1047 O O . ALA A 1 139 ? 23.536 -1.862 -3.395 1.00 62.34 139 ALA A O 1
ATOM 1048 N N . ASP A 1 140 ? 22.572 -2.937 -1.644 1.00 63.03 140 ASP A N 1
ATOM 1049 C CA . ASP A 1 140 ? 23.705 -3.773 -1.287 1.00 63.03 140 ASP A CA 1
ATOM 1050 C C . ASP A 1 140 ? 23.747 -5.058 -2.130 1.00 63.03 140 ASP A C 1
ATOM 1052 O O . ASP A 1 140 ? 24.705 -5.829 -2.046 1.00 63.03 140 ASP A O 1
ATOM 1056 N N . TYR A 1 141 ? 22.738 -5.297 -2.983 1.00 56.12 141 TYR A N 1
ATOM 1057 C CA . TYR A 1 141 ? 22.732 -6.448 -3.883 1.00 56.12 141 TYR A CA 1
ATOM 1058 C C . TYR A 1 141 ? 23.680 -6.241 -5.079 1.00 56.12 141 TYR A C 1
ATOM 1060 O O . TYR A 1 141 ? 23.702 -5.165 -5.686 1.00 56.12 141 TYR A O 1
ATOM 1068 N N . PRO A 1 142 ? 24.448 -7.274 -5.480 1.00 56.41 142 PRO A N 1
ATOM 1069 C CA . PRO A 1 142 ? 25.311 -7.201 -6.653 1.00 56.41 142 PRO A CA 1
ATOM 1070 C C . PRO A 1 142 ? 24.502 -6.881 -7.916 1.00 56.41 142 PRO A C 1
ATOM 1072 O O . PRO A 1 142 ? 23.513 -7.553 -8.196 1.00 56.41 142 PRO A O 1
ATOM 1075 N N . LYS A 1 143 ? 24.976 -5.935 -8.741 1.00 54.28 143 LYS A N 1
ATOM 1076 C CA . LYS A 1 143 ? 24.353 -5.562 -10.033 1.00 54.28 143 LYS A CA 1
ATOM 1077 C C . LYS A 1 143 ? 24.130 -6.743 -10.995 1.00 54.28 143 LYS A C 1
ATOM 1079 O O . LYS A 1 143 ? 23.324 -6.636 -11.908 1.00 54.28 143 LYS A O 1
ATOM 1084 N N . SER A 1 144 ? 24.864 -7.845 -10.824 1.00 41.47 144 SER A N 1
ATOM 1085 C CA . SER A 1 144 ? 24.738 -9.074 -11.620 1.00 41.47 144 SER A CA 1
ATOM 1086 C C . SER A 1 144 ? 23.543 -9.946 -11.223 1.00 41.47 144 SER A C 1
ATOM 1088 O O . SER A 1 144 ? 23.163 -10.845 -11.971 1.00 41.47 144 SER A O 1
ATOM 1090 N N . MET A 1 145 ? 22.935 -9.695 -10.063 1.00 45.16 145 MET A N 1
ATOM 1091 C CA . MET A 1 145 ? 21.655 -10.272 -9.689 1.00 45.16 145 MET A CA 1
ATOM 1092 C C . MET A 1 145 ? 20.566 -9.279 -10.064 1.00 45.16 145 MET A C 1
ATOM 1094 O O . MET A 1 145 ? 20.056 -8.555 -9.220 1.00 45.16 145 MET A O 1
ATOM 1098 N N . ASP A 1 146 ? 20.156 -9.317 -11.331 1.00 45.38 146 ASP A N 1
ATOM 1099 C CA . ASP A 1 146 ? 18.962 -8.643 -11.869 1.00 45.38 146 ASP A CA 1
ATOM 1100 C C . ASP A 1 146 ? 17.653 -9.267 -11.319 1.00 45.38 146 ASP A C 1
ATOM 1102 O O . ASP A 1 146 ? 16.604 -9.348 -11.961 1.00 45.38 146 ASP A O 1
ATOM 1106 N N . ARG A 1 147 ? 17.730 -9.791 -10.095 1.00 42.66 147 ARG A N 1
ATOM 1107 C CA . ARG A 1 147 ? 16.594 -10.152 -9.273 1.00 42.66 147 ARG A CA 1
ATOM 1108 C C . ARG A 1 147 ? 16.074 -8.808 -8.789 1.00 42.66 147 ARG A C 1
ATOM 1110 O O . ARG A 1 147 ? 16.846 -7.987 -8.306 1.00 42.66 147 ARG A O 1
ATOM 1117 N N . GLY A 1 148 ? 14.782 -8.555 -8.963 1.00 43.25 148 GLY A N 1
ATOM 1118 C CA . GLY A 1 148 ? 14.118 -7.417 -8.330 1.00 43.25 148 GLY A CA 1
ATOM 1119 C C . GLY A 1 148 ? 14.455 -7.307 -6.841 1.00 43.25 148 GLY A C 1
ATOM 1120 O O . GLY A 1 148 ? 15.144 -8.147 -6.268 1.00 43.25 148 GLY A O 1
ATOM 1121 N N . TYR A 1 149 ? 13.878 -6.319 -6.173 1.00 41.22 149 TYR A N 1
ATOM 1122 C CA . TYR A 1 149 ? 13.965 -6.105 -4.723 1.00 41.22 149 TYR A CA 1
ATOM 1123 C C . TYR A 1 149 ? 13.231 -7.217 -3.924 1.00 41.22 149 TYR A C 1
ATOM 1125 O O . TYR A 1 149 ? 12.518 -6.947 -2.959 1.00 41.22 149 TYR A O 1
ATOM 1133 N N . LEU A 1 150 ? 13.303 -8.463 -4.396 1.00 39.59 150 LEU A N 1
ATOM 1134 C CA . LEU A 1 150 ? 12.489 -9.612 -4.056 1.00 39.59 150 LEU A CA 1
ATOM 1135 C C . LEU A 1 150 ? 13.420 -10.700 -3.568 1.00 39.59 150 LEU A C 1
ATOM 1137 O O . LEU A 1 150 ? 14.234 -11.234 -4.324 1.00 39.59 150 LEU A O 1
ATOM 1141 N N . GLU A 1 151 ? 13.207 -11.120 -2.336 1.00 38.25 151 GLU A N 1
ATOM 1142 C CA . GLU A 1 151 ? 13.463 -12.513 -2.021 1.00 38.25 151 GLU A CA 1
ATOM 1143 C C . GLU A 1 151 ? 12.580 -13.398 -2.921 1.00 38.25 151 GLU A C 1
ATOM 1145 O O . GLU A 1 151 ? 11.477 -13.004 -3.323 1.00 38.25 151 GLU A O 1
ATOM 1150 N N . ASN A 1 152 ? 13.047 -14.610 -3.236 1.00 41.94 152 ASN A N 1
ATOM 1151 C CA . ASN A 1 152 ? 12.200 -15.667 -3.788 1.00 41.94 152 ASN A CA 1
ATOM 1152 C C . ASN A 1 152 ? 11.059 -15.931 -2.796 1.00 41.94 152 ASN A C 1
ATOM 1154 O O . ASN A 1 152 ? 11.198 -16.697 -1.850 1.00 41.94 152 ASN A O 1
ATOM 1158 N N . GLY A 1 153 ? 9.941 -15.237 -2.975 1.00 54.12 153 GLY A N 1
ATOM 1159 C CA . GLY A 1 153 ? 8.859 -15.216 -2.006 1.00 54.12 153 GLY A CA 1
ATOM 1160 C C . GLY A 1 153 ? 7.560 -15.682 -2.629 1.00 54.12 153 GLY A C 1
ATOM 1161 O O . GLY A 1 153 ? 6.915 -14.918 -3.350 1.00 54.12 153 GLY A O 1
ATOM 1162 N N . ASN A 1 154 ? 7.188 -16.921 -2.302 1.00 63.31 154 ASN A N 1
ATOM 1163 C CA . ASN A 1 154 ? 5.827 -17.468 -2.333 1.00 63.31 154 ASN A CA 1
ATOM 1164 C C . ASN A 1 154 ? 5.084 -17.354 -3.669 1.00 63.31 154 ASN A C 1
ATOM 1166 O O . ASN A 1 154 ? 3.859 -17.252 -3.676 1.00 63.31 154 ASN A O 1
ATOM 1170 N N . SER A 1 155 ? 5.794 -17.349 -4.800 1.00 76.50 155 SER A N 1
ATOM 1171 C CA . SER A 1 155 ? 5.120 -17.618 -6.068 1.00 76.50 155 SER A CA 1
ATOM 1172 C C . SER A 1 155 ? 4.464 -18.997 -5.984 1.00 76.50 155 SER A C 1
ATOM 1174 O O . SER A 1 155 ? 5.048 -19.918 -5.411 1.00 76.50 155 SER A O 1
ATOM 1176 N N . LEU A 1 156 ? 3.261 -19.133 -6.532 1.00 77.94 156 LEU A N 1
ATOM 1177 C CA . LEU A 1 156 ? 2.662 -20.447 -6.739 1.00 77.94 156 LEU A CA 1
ATOM 1178 C C . LEU A 1 156 ? 3.562 -21.300 -7.649 1.00 77.94 156 LEU A C 1
ATOM 1180 O O . LEU A 1 156 ? 4.473 -20.781 -8.303 1.00 77.94 156 LEU A O 1
ATOM 1184 N N . ALA A 1 157 ? 3.317 -22.611 -7.671 1.00 80.19 157 ALA A N 1
ATOM 1185 C CA . ALA A 1 157 ? 3.981 -23.502 -8.615 1.00 80.19 157 ALA A CA 1
ATOM 1186 C C . ALA A 1 157 ? 3.765 -23.020 -10.065 1.00 80.19 157 ALA A C 1
ATOM 1188 O O . ALA A 1 157 ? 2.774 -22.346 -10.361 1.00 80.19 157 ALA A O 1
ATOM 1189 N N . ASP A 1 158 ? 4.717 -23.341 -10.942 1.00 80.94 158 ASP A N 1
ATOM 1190 C CA . ASP A 1 158 ? 4.644 -23.083 -12.389 1.00 80.94 158 ASP A CA 1
ATOM 1191 C C . ASP A 1 158 ? 4.538 -21.596 -12.791 1.00 80.94 158 ASP A C 1
ATOM 1193 O O . ASP A 1 158 ? 3.952 -21.238 -13.811 1.00 80.94 158 ASP A O 1
ATOM 1197 N N . MET A 1 159 ? 5.136 -20.706 -11.991 1.00 82.69 159 MET A N 1
ATOM 1198 C CA . MET A 1 159 ? 5.280 -19.280 -12.309 1.00 82.69 159 MET A CA 1
ATOM 1199 C C . MET A 1 159 ? 6.612 -18.982 -13.029 1.00 82.69 159 MET A C 1
ATOM 1201 O O . MET A 1 159 ? 7.633 -19.574 -12.672 1.00 82.69 159 MET A O 1
ATOM 1205 N N . PRO A 1 160 ? 6.666 -17.997 -13.952 1.00 82.62 160 PRO A N 1
ATOM 1206 C CA . PRO A 1 160 ? 5.580 -17.101 -14.358 1.00 82.62 160 PRO A CA 1
ATOM 1207 C C . PRO A 1 160 ? 4.585 -17.676 -15.361 1.00 82.62 160 PRO A C 1
ATOM 1209 O O . PRO A 1 160 ? 4.945 -18.437 -16.252 1.00 82.62 160 PRO A O 1
ATOM 1212 N N . ILE A 1 161 ? 3.368 -17.133 -15.328 1.00 85.19 161 ILE A N 1
ATOM 1213 C CA . ILE A 1 161 ? 2.442 -17.179 -16.461 1.00 85.19 161 ILE A CA 1
ATOM 1214 C C . ILE A 1 161 ? 2.896 -16.134 -17.488 1.00 85.19 161 ILE A C 1
ATOM 1216 O O . ILE A 1 161 ? 2.944 -14.942 -17.181 1.00 85.19 161 ILE A O 1
ATOM 1220 N N . LEU A 1 162 ? 3.216 -16.567 -18.707 1.00 81.94 162 LEU A N 1
ATOM 1221 C CA . LEU A 1 162 ? 3.591 -15.681 -19.812 1.00 81.94 162 LEU A CA 1
ATOM 1222 C C . LEU A 1 162 ? 2.364 -15.360 -20.679 1.00 81.94 162 LEU A C 1
ATOM 1224 O O . LEU A 1 162 ? 1.875 -16.189 -21.439 1.00 81.94 162 LEU A O 1
ATOM 1228 N N . MET A 1 163 ? 1.878 -14.130 -20.565 1.00 72.50 163 MET A N 1
ATOM 1229 C CA . MET A 1 163 ? 0.713 -13.553 -21.242 1.00 72.50 163 MET A CA 1
ATOM 1230 C C . MET A 1 163 ? 1.146 -12.785 -22.503 1.00 72.50 163 MET A C 1
ATOM 1232 O O . MET A 1 163 ? 0.912 -11.584 -22.631 1.00 72.50 163 MET A O 1
ATOM 1236 N N . GLY A 1 164 ? 1.863 -13.448 -23.412 1.00 58.75 164 GLY A N 1
ATOM 1237 C CA . GLY A 1 164 ? 2.415 -12.761 -24.588 1.00 58.75 164 GLY A CA 1
ATOM 1238 C C . GLY A 1 164 ? 3.260 -13.581 -25.558 1.00 58.75 164 GLY A C 1
ATOM 1239 O O . GLY A 1 164 ? 3.763 -13.013 -26.521 1.00 58.75 164 GLY A O 1
ATOM 1240 N N . SER A 1 165 ? 3.390 -14.894 -25.367 1.00 47.38 165 SER A N 1
ATOM 1241 C CA . SER A 1 165 ? 4.177 -15.744 -26.269 1.00 47.38 165 SER A CA 1
ATOM 1242 C C . SER A 1 165 ? 3.353 -16.928 -26.743 1.00 47.38 165 SER A C 1
ATOM 1244 O O . SER A 1 165 ? 3.636 -18.079 -26.420 1.00 47.38 165 SER A O 1
ATOM 1246 N N . SER A 1 166 ? 2.320 -16.659 -27.535 1.00 45.16 166 SER A N 1
ATOM 1247 C CA . SER A 1 166 ? 1.687 -17.722 -28.301 1.00 45.16 166 SER A CA 1
ATOM 1248 C C . SER A 1 166 ? 2.380 -17.869 -29.637 1.00 45.16 166 SER A C 1
ATOM 1250 O O . SER A 1 166 ? 2.080 -17.168 -30.596 1.00 45.16 166 SER A O 1
ATOM 1252 N N . SER A 1 167 ? 3.218 -18.895 -29.717 1.00 36.78 167 SER A N 1
ATOM 1253 C CA . SER A 1 167 ? 2.905 -19.905 -30.725 1.00 36.78 167 SER A CA 1
ATOM 1254 C C . 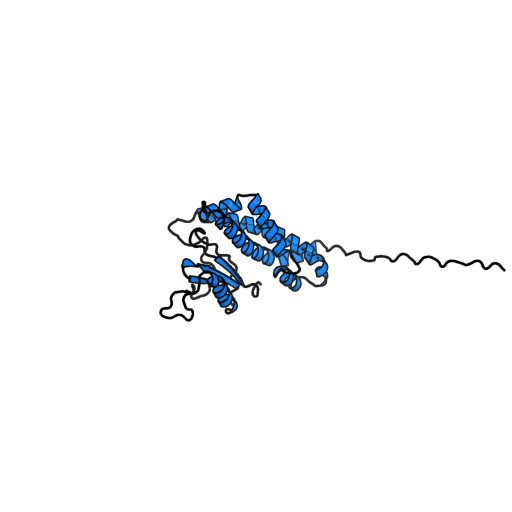SER A 1 167 ? 1.757 -20.821 -30.261 1.00 36.78 167 SER A C 1
ATOM 1256 O O . SER A 1 167 ? 1.096 -21.386 -31.121 1.00 36.78 167 SER A O 1
ATOM 1258 N N . LYS A 1 168 ? 1.484 -20.987 -28.945 1.00 45.84 168 LYS A N 1
ATOM 1259 C CA . LYS A 1 168 ? 0.453 -21.926 -28.429 1.00 45.84 168 LYS A CA 1
ATOM 1260 C C . LYS A 1 168 ? -0.154 -21.594 -27.040 1.00 45.84 168 LYS A C 1
ATOM 1262 O O . LYS A 1 168 ? -0.203 -22.458 -26.173 1.00 45.84 168 LYS A O 1
ATOM 1267 N N . GLY A 1 169 ? -0.618 -20.373 -26.798 1.00 40.47 169 GLY A N 1
ATOM 1268 C CA . GLY A 1 169 ? -1.283 -19.976 -25.548 1.00 40.47 169 GLY A CA 1
ATOM 1269 C C . GLY A 1 169 ? -2.632 -19.293 -25.790 1.00 40.47 169 GLY A C 1
ATOM 1270 O O . GLY A 1 169 ? -2.799 -18.505 -26.715 1.00 40.47 169 GLY A O 1
ATOM 1271 N N . GLU A 1 170 ? -3.591 -19.602 -24.930 1.00 44.66 170 GLU A N 1
ATOM 1272 C CA . GLU A 1 170 ? -5.011 -19.214 -24.942 1.00 44.66 170 GLU A CA 1
ATOM 1273 C C . GLU A 1 170 ? -5.292 -17.695 -25.006 1.00 44.66 170 GLU A C 1
ATOM 1275 O O . GLU A 1 170 ? -6.397 -17.274 -25.337 1.00 44.66 170 GLU A O 1
ATOM 1280 N N . TYR A 1 171 ? -4.284 -16.860 -24.744 1.00 46.16 171 TYR A N 1
ATOM 1281 C CA . TYR A 1 171 ? -4.362 -15.407 -24.853 1.00 46.16 171 TYR A CA 1
ATOM 1282 C C . TYR A 1 171 ? -3.457 -14.950 -26.003 1.00 46.16 171 TYR A C 1
ATOM 1284 O O . TYR A 1 171 ? -2.261 -15.245 -26.021 1.00 46.16 171 TYR A O 1
ATOM 1292 N N . GLY A 1 172 ? -4.029 -14.241 -26.982 1.00 49.16 172 GLY A N 1
ATOM 1293 C CA . GLY A 1 172 ? -3.261 -13.511 -27.997 1.00 49.16 172 GLY A CA 1
ATOM 1294 C C . GLY A 1 172 ? -2.350 -12.445 -27.364 1.00 49.16 172 GLY A C 1
ATOM 1295 O O . GLY A 1 172 ? -2.288 -12.350 -26.139 1.00 49.16 172 GLY A O 1
ATOM 1296 N N . PRO A 1 173 ? -1.636 -11.622 -28.155 1.00 54.28 173 PRO A N 1
ATO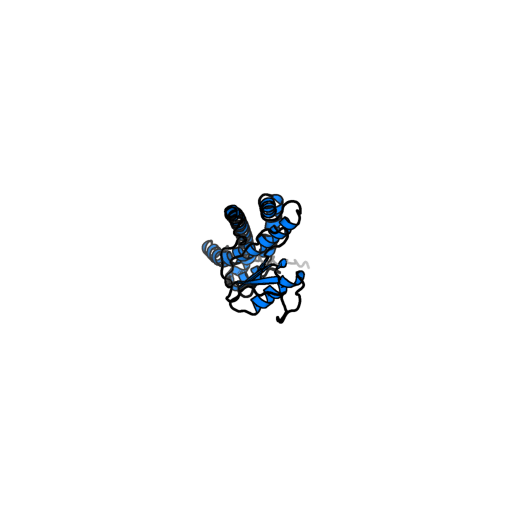M 1297 C CA . PRO A 1 173 ? -0.812 -10.543 -27.611 1.00 54.28 173 PRO A CA 1
ATOM 1298 C C . PRO A 1 173 ? -1.652 -9.666 -26.671 1.00 54.28 173 PRO A C 1
ATOM 1300 O O . PRO A 1 173 ? -2.535 -8.928 -27.109 1.00 54.28 173 PRO A O 1
ATOM 1303 N N . VAL A 1 174 ? -1.411 -9.788 -25.363 1.00 58.25 174 VAL A N 1
ATOM 1304 C CA . VAL A 1 174 ? -2.122 -9.003 -24.358 1.00 58.25 174 VAL A CA 1
ATOM 1305 C C . VAL A 1 174 ? -1.548 -7.598 -24.414 1.00 58.25 174 VAL A C 1
ATOM 1307 O O . VAL A 1 174 ? -0.343 -7.392 -24.251 1.00 58.25 174 VAL A O 1
ATOM 1310 N N . ALA A 1 175 ? -2.412 -6.622 -24.674 1.00 64.94 175 ALA A N 1
ATOM 1311 C CA . ALA A 1 175 ? -2.024 -5.225 -24.619 1.00 64.94 175 ALA A CA 1
ATOM 1312 C C . ALA A 1 175 ? -1.467 -4.921 -23.213 1.00 64.94 175 ALA A C 1
ATOM 1314 O O . ALA A 1 175 ? -2.036 -5.343 -22.203 1.00 64.94 175 ALA A O 1
ATOM 1315 N N . LYS A 1 176 ? -0.301 -4.265 -23.138 1.00 63.53 176 LYS A N 1
ATOM 1316 C CA . LYS A 1 176 ? 0.457 -4.075 -21.883 1.00 63.53 176 LYS A CA 1
ATOM 1317 C C . LYS A 1 176 ? -0.365 -3.398 -20.780 1.00 63.53 176 LYS A C 1
ATOM 1319 O O . LYS A 1 176 ? -0.151 -3.675 -19.604 1.00 63.53 176 LYS A O 1
ATOM 1324 N N . ASP A 1 177 ? -1.307 -2.548 -21.169 1.00 67.38 177 ASP A N 1
ATOM 1325 C CA . ASP A 1 177 ? -2.280 -1.853 -20.323 1.00 67.38 177 ASP A CA 1
ATOM 1326 C C . ASP A 1 177 ? -3.330 -2.785 -19.693 1.00 67.38 177 ASP A C 1
ATOM 1328 O O . ASP A 1 177 ? -3.932 -2.431 -18.685 1.00 67.38 177 ASP A O 1
ATOM 1332 N N . LYS A 1 178 ? -3.517 -3.999 -20.224 1.00 79.25 178 LYS A N 1
ATOM 1333 C CA . LYS A 1 178 ? -4.452 -5.006 -19.693 1.00 79.25 178 LYS A CA 1
ATOM 1334 C C . LYS A 1 178 ? -3.786 -6.102 -18.869 1.00 79.25 178 LYS A C 1
ATOM 1336 O O . LYS A 1 178 ? -4.486 -6.896 -18.241 1.00 79.25 178 LYS A O 1
ATOM 1341 N N . LEU A 1 179 ? -2.453 -6.162 -18.838 1.00 80.06 179 LEU A N 1
ATOM 1342 C CA . LEU A 1 179 ? -1.725 -7.229 -18.143 1.00 80.06 179 LEU A CA 1
ATOM 1343 C C . LEU A 1 179 ? -2.069 -7.293 -16.646 1.00 80.06 179 LEU A C 1
ATOM 1345 O O . LEU A 1 179 ? -2.208 -8.384 -16.096 1.00 80.06 179 LEU A O 1
ATOM 1349 N N . GLU A 1 180 ? -2.277 -6.138 -16.012 1.00 82.06 180 GLU A N 1
ATOM 1350 C CA . GLU A 1 180 ? -2.729 -6.054 -14.621 1.00 82.06 180 GLU A CA 1
ATOM 1351 C C . GLU A 1 180 ? -4.054 -6.790 -14.401 1.00 82.06 180 GLU A C 1
ATOM 1353 O O . GLU A 1 180 ? -4.153 -7.646 -13.523 1.00 82.06 180 GLU A O 1
ATOM 1358 N N . PHE A 1 181 ? -5.054 -6.489 -15.233 1.00 85.50 181 PHE A N 1
ATOM 1359 C CA . PHE A 1 181 ? -6.379 -7.095 -15.158 1.00 85.50 181 PHE A CA 1
ATOM 1360 C C . PHE A 1 181 ? -6.311 -8.618 -15.325 1.00 85.50 181 PHE A C 1
ATOM 1362 O O . PHE A 1 181 ? -6.936 -9.355 -14.564 1.00 85.50 181 PHE A O 1
ATOM 1369 N N . HIS A 1 182 ? -5.508 -9.108 -16.272 1.00 86.88 182 HIS A N 1
ATOM 1370 C CA . HIS A 1 182 ? -5.336 -10.547 -16.482 1.00 86.88 182 HIS A CA 1
ATOM 1371 C C . HIS A 1 182 ? -4.656 -11.237 -15.297 1.00 86.88 182 HIS A C 1
ATOM 1373 O O . HIS A 1 182 ? -5.077 -12.319 -14.887 1.00 86.88 182 HIS A O 1
ATOM 1379 N N . CYS A 1 183 ? -3.633 -10.608 -14.721 1.00 87.38 183 CYS A N 1
ATOM 1380 C CA . CYS A 1 183 ? -2.986 -11.110 -13.517 1.00 87.38 183 CYS A CA 1
ATOM 1381 C C . CYS A 1 183 ? -3.928 -11.163 -12.320 1.00 87.38 183 CYS A C 1
ATOM 1383 O O . CYS A 1 183 ? -3.969 -12.178 -11.620 1.00 87.38 183 CYS A O 1
ATOM 1385 N N . LYS A 1 184 ? -4.720 -10.104 -12.131 1.00 87.62 184 LYS A N 1
ATOM 1386 C CA . LYS A 1 184 ? -5.765 -10.048 -11.113 1.00 87.62 184 LYS A CA 1
ATOM 1387 C C . LYS A 1 184 ? -6.770 -11.180 -11.297 1.00 87.62 184 LYS A C 1
ATOM 1389 O O . LYS A 1 184 ? -6.939 -11.978 -10.384 1.00 87.62 184 LYS A O 1
ATOM 1394 N N . SER A 1 185 ? -7.332 -11.321 -12.496 1.00 89.81 185 SER A N 1
ATOM 1395 C CA . SER A 1 185 ? -8.319 -12.358 -12.813 1.00 89.81 185 SER A CA 1
ATOM 1396 C C . SER A 1 185 ? -7.775 -13.779 -12.606 1.00 89.81 185 SER A C 1
ATOM 1398 O O . SER A 1 185 ? -8.445 -14.623 -12.010 1.00 89.81 185 SER A O 1
ATOM 1400 N N . LYS A 1 186 ? -6.529 -14.063 -13.017 1.00 89.94 186 LYS A N 1
ATOM 1401 C CA . LYS A 1 186 ? -5.901 -15.370 -12.755 1.00 89.94 186 LYS A CA 1
ATOM 1402 C C . LYS A 1 186 ? -5.685 -15.612 -11.264 1.00 89.94 186 LYS A C 1
ATOM 1404 O O . LYS A 1 186 ? -5.930 -16.723 -10.797 1.00 89.94 186 LYS A O 1
ATOM 1409 N N . CYS A 1 187 ? -5.280 -14.591 -10.515 1.00 89.88 187 CYS A N 1
ATOM 1410 C CA . CYS A 1 187 ? -5.162 -14.703 -9.069 1.00 89.88 187 CYS A CA 1
ATOM 1411 C C . CYS A 1 187 ? -6.529 -14.969 -8.415 1.00 89.88 187 CYS A C 1
ATOM 1413 O O . CYS A 1 187 ? -6.673 -15.919 -7.649 1.00 89.88 187 CYS A O 1
ATOM 1415 N N . GLU A 1 188 ? -7.568 -14.230 -8.803 1.00 89.25 188 GLU A N 1
ATOM 1416 C CA . GLU A 1 188 ? -8.951 -14.440 -8.356 1.00 89.25 188 GLU A CA 1
ATOM 1417 C C . GLU A 1 188 ? -9.467 -15.847 -8.689 1.00 89.25 188 GLU A C 1
ATOM 1419 O O . GLU A 1 188 ? -10.177 -16.439 -7.885 1.00 89.25 188 GLU A O 1
ATOM 1424 N N . SER A 1 189 ? -9.050 -16.453 -9.803 1.00 90.12 189 SER A N 1
ATOM 1425 C CA . SER A 1 189 ? -9.439 -17.830 -10.149 1.00 90.12 189 SER A CA 1
ATOM 1426 C C . SER A 1 189 ? -8.722 -18.928 -9.343 1.00 90.12 189 SER A C 1
ATOM 1428 O O . SER A 1 189 ? -9.176 -20.070 -9.323 1.00 90.12 189 SER A O 1
ATOM 1430 N N . ASN A 1 190 ? -7.615 -18.616 -8.661 1.00 89.06 190 ASN A N 1
ATOM 1431 C CA . ASN A 1 190 ? -6.815 -19.594 -7.920 1.00 89.06 190 ASN A CA 1
ATOM 1432 C C . ASN A 1 190 ? -6.916 -19.357 -6.412 1.00 89.06 190 ASN A C 1
ATOM 1434 O O . ASN A 1 190 ? -6.307 -18.418 -5.921 1.00 89.06 190 ASN A O 1
ATOM 1438 N N . HIS A 1 191 ? -7.610 -20.225 -5.670 1.00 88.38 191 HIS A N 1
ATOM 1439 C CA . HIS A 1 191 ? -7.864 -20.072 -4.227 1.00 88.38 191 HIS A CA 1
ATOM 1440 C C . HIS A 1 191 ? -6.619 -19.896 -3.340 1.00 88.38 191 HIS A C 1
ATOM 1442 O O . HIS A 1 191 ? -6.728 -19.316 -2.265 1.00 88.38 191 HIS A O 1
ATOM 1448 N N . LEU A 1 192 ? -5.443 -20.349 -3.785 1.00 86.12 192 LEU A N 1
ATOM 1449 C CA . LEU A 1 192 ? -4.182 -20.172 -3.062 1.00 86.12 192 LEU A CA 1
ATOM 1450 C C . LEU A 1 192 ? -3.535 -18.810 -3.324 1.00 86.12 192 LEU A C 1
ATOM 1452 O O . LEU A 1 192 ? -2.541 -18.485 -2.687 1.00 86.12 192 LEU A O 1
ATOM 1456 N N . CYS A 1 193 ? -4.041 -18.036 -4.283 1.00 87.12 193 CYS A N 1
ATOM 1457 C CA . CYS A 1 193 ? -3.489 -16.748 -4.660 1.00 87.12 193 CYS A CA 1
ATOM 1458 C C . CYS A 1 193 ? -4.129 -15.614 -3.859 1.00 87.12 193 CYS A C 1
ATOM 1460 O O . CYS A 1 193 ? -5.342 -15.406 -3.916 1.00 87.12 193 CYS A O 1
ATOM 1462 N N . VAL A 1 194 ? -3.289 -14.855 -3.162 1.00 81.44 194 VAL A N 1
ATOM 1463 C CA . VAL A 1 194 ? -3.673 -13.670 -2.375 1.00 81.44 194 VAL A CA 1
ATOM 1464 C C . VAL A 1 194 ? -3.140 -12.374 -2.993 1.00 81.44 194 VAL A C 1
ATOM 1466 O O . VAL A 1 194 ? -3.628 -11.285 -2.706 1.00 81.44 194 VAL A O 1
ATOM 1469 N N . ALA A 1 195 ? -2.144 -12.474 -3.875 1.00 82.06 195 ALA A N 1
ATOM 1470 C CA . ALA A 1 195 ? -1.579 -11.345 -4.604 1.00 82.06 195 ALA A CA 1
ATOM 1471 C C . ALA A 1 195 ? -0.936 -11.786 -5.918 1.00 82.06 195 ALA A C 1
ATOM 1473 O O . ALA A 1 195 ? -0.693 -12.964 -6.151 1.00 82.06 195 ALA A O 1
ATOM 1474 N N . TYR A 1 196 ? -0.608 -10.832 -6.773 1.00 83.44 196 TYR A N 1
ATOM 1475 C CA . TYR A 1 196 ? 0.089 -11.076 -8.023 1.00 83.44 196 TYR A CA 1
ATOM 1476 C C . TYR A 1 196 ? 1.186 -10.043 -8.245 1.00 83.44 196 TYR A C 1
ATOM 1478 O O . TYR A 1 196 ? 1.181 -8.941 -7.701 1.00 83.44 196 TYR A O 1
ATOM 1486 N N . THR A 1 197 ? 2.163 -10.412 -9.059 1.00 80.81 197 THR A N 1
ATOM 1487 C CA . THR A 1 197 ? 3.195 -9.507 -9.553 1.00 80.81 197 THR A CA 1
ATOM 1488 C C . THR A 1 197 ? 3.277 -9.632 -11.058 1.00 80.81 197 THR A C 1
ATOM 1490 O O . THR A 1 197 ? 3.276 -10.749 -11.559 1.00 80.81 197 THR A O 1
ATOM 1493 N N . TYR A 1 198 ? 3.370 -8.534 -11.796 1.00 78.31 198 TYR A N 1
ATOM 1494 C CA . TYR A 1 198 ? 3.458 -8.585 -13.250 1.00 78.31 198 TYR A CA 1
ATOM 1495 C C . TYR A 1 198 ? 4.533 -7.670 -13.811 1.00 78.31 198 TYR A C 1
ATOM 1497 O O . TYR A 1 198 ? 4.858 -6.647 -13.216 1.00 78.31 198 TYR A O 1
ATOM 1505 N N . LYS A 1 199 ? 5.089 -8.050 -14.961 1.00 76.81 199 LYS A N 1
ATOM 1506 C CA . LYS A 1 199 ? 6.120 -7.294 -15.674 1.00 76.81 199 LYS A CA 1
ATOM 1507 C C . LYS A 1 199 ? 5.704 -7.084 -17.131 1.00 76.81 199 LYS A C 1
ATOM 1509 O O . LYS A 1 199 ? 5.805 -8.023 -17.927 1.00 76.81 199 LYS A O 1
ATOM 1514 N N . PRO A 1 200 ? 5.227 -5.876 -17.495 1.00 73.69 200 PRO A N 1
ATOM 1515 C CA . PRO A 1 200 ? 4.705 -5.582 -18.826 1.00 73.69 200 PRO A CA 1
ATOM 1516 C C . PRO A 1 200 ? 5.665 -5.807 -19.987 1.00 73.69 200 PRO A C 1
ATOM 1518 O O . PRO A 1 200 ? 5.193 -6.167 -21.062 1.00 73.69 200 PRO A O 1
ATOM 1521 N N . SER A 1 201 ? 6.983 -5.623 -19.835 1.00 69.06 201 SER A N 1
ATOM 1522 C CA . SER A 1 201 ? 7.897 -5.918 -20.952 1.00 69.06 201 SER A CA 1
ATOM 1523 C C . SER A 1 201 ? 7.963 -7.407 -21.292 1.00 69.06 201 SER A C 1
ATOM 1525 O O . SER A 1 201 ? 8.155 -7.752 -22.453 1.00 69.06 201 SER A O 1
ATOM 1527 N N . MET A 1 202 ? 7.811 -8.268 -20.281 1.00 72.62 202 MET A N 1
ATOM 1528 C CA . MET A 1 202 ? 7.923 -9.718 -20.401 1.00 72.62 202 MET A CA 1
ATOM 1529 C C . MET A 1 202 ? 6.562 -10.366 -20.652 1.00 72.62 202 MET A C 1
ATOM 1531 O O . MET A 1 202 ? 6.497 -11.571 -20.874 1.00 72.62 202 MET A O 1
ATOM 1535 N N . GLY A 1 203 ? 5.469 -9.600 -20.534 1.00 78.94 203 GLY A N 1
ATOM 1536 C CA . GLY A 1 203 ? 4.125 -10.165 -20.450 1.00 78.94 203 GLY A CA 1
ATOM 1537 C C . GLY A 1 203 ? 3.996 -11.158 -19.291 1.00 78.94 203 GLY A C 1
ATOM 1538 O O . GLY A 1 203 ? 3.187 -12.069 -19.364 1.00 78.94 203 GLY A O 1
ATOM 1539 N N . ALA A 1 204 ? 4.830 -11.060 -18.253 1.00 80.56 204 ALA A N 1
ATOM 1540 C CA . ALA A 1 204 ? 4.944 -12.100 -17.236 1.00 80.56 204 ALA A CA 1
ATOM 1541 C C . ALA A 1 204 ? 4.081 -11.784 -16.016 1.00 80.56 204 ALA A C 1
ATOM 1543 O O . ALA A 1 204 ? 4.016 -10.632 -15.586 1.00 80.56 204 ALA A O 1
ATOM 1544 N N . CYS A 1 205 ? 3.486 -12.818 -15.430 1.00 84.81 205 CYS A N 1
ATOM 1545 C CA . CYS A 1 205 ? 2.675 -12.756 -14.226 1.00 84.81 205 CYS A CA 1
ATOM 1546 C C . CYS A 1 205 ? 3.115 -13.811 -13.207 1.00 84.81 205 CYS A C 1
ATOM 1548 O O . CYS A 1 205 ? 3.299 -14.972 -13.555 1.00 84.81 205 CYS A O 1
ATOM 1550 N N . TYR A 1 206 ? 3.232 -13.436 -11.940 1.00 85.81 206 TYR A N 1
ATOM 1551 C CA . TYR A 1 206 ? 3.574 -14.308 -10.824 1.00 85.81 206 TYR A CA 1
ATOM 1552 C C . TYR A 1 206 ? 2.450 -14.222 -9.810 1.00 85.81 206 TYR A C 1
ATOM 1554 O O . TYR A 1 206 ? 2.284 -13.200 -9.150 1.00 85.81 206 TYR A O 1
ATOM 1562 N N . LEU A 1 207 ? 1.694 -15.298 -9.674 1.00 87.62 207 LEU A N 1
ATOM 1563 C CA . LEU A 1 207 ? 0.692 -15.449 -8.631 1.00 87.62 207 LEU A CA 1
ATOM 1564 C C . LEU A 1 207 ? 1.391 -15.766 -7.311 1.00 87.62 207 LEU A C 1
ATOM 1566 O O . LEU A 1 207 ? 2.335 -16.553 -7.291 1.00 87.62 207 LEU A O 1
ATOM 1570 N N . LYS A 1 208 ? 0.952 -15.148 -6.218 1.00 82.81 208 LYS A N 1
ATOM 1571 C CA . LYS A 1 208 ? 1.586 -15.206 -4.900 1.00 82.81 208 LYS A CA 1
ATOM 1572 C C . LYS A 1 208 ? 0.636 -15.829 -3.884 1.00 82.81 208 LYS A C 1
ATOM 1574 O O . LYS A 1 208 ? -0.501 -15.381 -3.758 1.00 82.81 208 LYS A O 1
ATOM 1579 N N . SER A 1 209 ? 1.127 -16.801 -3.115 1.00 81.81 209 SER A N 1
ATOM 1580 C CA . SER A 1 209 ? 0.399 -17.403 -1.986 1.00 81.81 209 SER A CA 1
ATOM 1581 C C . SER A 1 209 ? 0.554 -16.668 -0.668 1.00 81.81 209 SER A C 1
ATOM 1583 O O . SER A 1 209 ? -0.120 -16.987 0.306 1.00 81.81 209 SER A O 1
ATOM 1585 N N . LYS A 1 210 ? 1.437 -15.671 -0.619 1.00 74.75 210 LYS A N 1
ATOM 1586 C CA . LYS A 1 210 ? 1.568 -14.783 0.531 1.00 74.75 210 LYS A CA 1
ATOM 1587 C C . LYS A 1 210 ? 1.681 -13.349 0.074 1.00 74.75 210 LYS A C 1
ATOM 1589 O O . LYS A 1 210 ? 2.216 -13.053 -0.997 1.00 74.75 210 LYS A O 1
ATOM 1594 N N . LEU A 1 211 ? 1.246 -12.467 0.954 1.00 68.19 211 LEU A N 1
ATOM 1595 C CA . LEU A 1 211 ? 1.307 -11.029 0.784 1.00 68.19 211 LEU A CA 1
ATOM 1596 C C . LEU A 1 211 ? 2.701 -10.519 1.138 1.00 68.19 211 LEU A C 1
ATOM 1598 O O . LEU A 1 211 ? 2.901 -9.796 2.105 1.00 68.19 211 LEU A O 1
ATOM 1602 N N . ASN A 1 212 ? 3.677 -10.926 0.335 1.00 64.25 212 ASN A N 1
ATOM 1603 C CA . ASN A 1 212 ? 4.992 -10.312 0.333 1.00 64.25 212 ASN A CA 1
ATOM 1604 C C . ASN A 1 212 ? 5.037 -9.423 -0.905 1.00 64.25 212 ASN A C 1
ATOM 1606 O O . ASN A 1 212 ? 5.210 -9.963 -2.000 1.00 64.25 212 ASN A O 1
ATOM 1610 N N . PRO A 1 213 ? 4.818 -8.100 -0.775 1.00 55.16 213 PRO A N 1
ATOM 1611 C CA . PRO A 1 213 ? 4.868 -7.202 -1.913 1.00 55.16 213 PRO A CA 1
ATOM 1612 C C . PRO A 1 213 ? 6.246 -7.297 -2.539 1.00 55.16 213 PRO A C 1
ATOM 1614 O O . PRO A 1 213 ? 7.241 -6.856 -1.962 1.00 55.16 213 PRO A O 1
ATOM 1617 N N . VAL A 1 214 ? 6.308 -7.913 -3.715 1.00 51.34 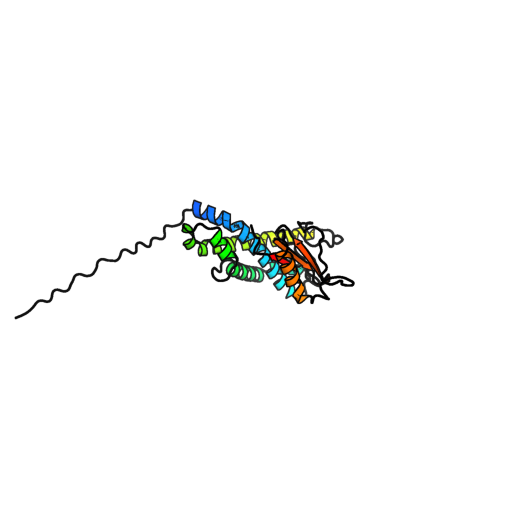214 VAL A N 1
ATOM 1618 C CA . VAL A 1 214 ? 7.558 -8.008 -4.443 1.00 51.34 214 VAL A CA 1
ATOM 1619 C C . VAL A 1 214 ? 7.672 -6.714 -5.271 1.00 51.34 214 VAL A C 1
ATOM 1621 O O . VAL A 1 214 ? 6.832 -6.402 -6.113 1.00 51.34 214 VAL A O 1
ATOM 1624 N N . ARG A 1 215 ? 8.684 -5.904 -4.948 1.00 52.38 215 ARG A N 1
ATOM 1625 C CA . ARG A 1 215 ? 8.962 -4.579 -5.512 1.00 52.38 215 ARG A CA 1
ATOM 1626 C C . ARG A 1 215 ? 9.852 -4.631 -6.766 1.00 52.38 215 ARG A C 1
ATOM 1628 O O . ARG A 1 215 ? 10.893 -5.282 -6.799 1.00 52.38 215 ARG A O 1
ATOM 1635 N N . GLY A 1 216 ? 9.452 -3.920 -7.815 1.00 44.88 216 GLY A N 1
ATOM 1636 C CA . GLY A 1 216 ? 10.151 -3.934 -9.099 1.00 44.88 216 GLY A CA 1
ATOM 1637 C C . GLY A 1 216 ? 11.594 -3.448 -9.067 1.00 44.88 216 GLY A C 1
ATOM 1638 O O . GLY A 1 216 ? 11.920 -2.448 -8.436 1.00 44.88 216 GLY A O 1
ATOM 1639 N N . THR A 1 217 ? 12.445 -4.173 -9.796 1.00 40.31 217 THR A N 1
ATOM 1640 C CA . THR A 1 217 ? 13.697 -3.655 -10.346 1.00 40.31 217 THR A CA 1
ATOM 1641 C C . THR A 1 217 ? 13.417 -2.441 -11.230 1.00 40.31 217 THR A C 1
ATOM 1643 O O . THR A 1 217 ? 12.429 -2.416 -11.960 1.00 40.31 217 THR A O 1
ATOM 1646 N N . ASP A 1 218 ? 14.298 -1.448 -11.123 1.00 44.00 218 ASP A N 1
ATOM 1647 C CA . ASP A 1 218 ? 14.543 -0.370 -12.084 1.00 44.00 218 ASP A CA 1
ATOM 1648 C C . ASP A 1 218 ? 13.305 0.151 -12.856 1.00 44.00 218 ASP A C 1
ATOM 1650 O O . ASP A 1 218 ? 13.143 -0.040 -14.063 1.00 44.00 218 ASP A O 1
ATOM 1654 N N . CYS A 1 219 ? 12.428 0.860 -12.131 1.00 52.84 219 CYS A N 1
ATOM 1655 C CA . CYS A 1 219 ? 11.137 1.415 -12.571 1.00 52.84 219 CYS A CA 1
ATOM 1656 C C . CYS A 1 219 ? 11.176 2.518 -13.665 1.00 52.84 219 CYS A C 1
ATOM 1658 O O . CYS A 1 219 ? 10.499 3.538 -13.556 1.00 52.84 219 CYS A O 1
ATOM 1660 N N . THR A 1 220 ? 11.983 2.353 -14.708 1.00 46.69 220 THR A N 1
ATOM 1661 C CA . THR A 1 220 ? 12.492 3.457 -15.564 1.00 46.69 220 THR A CA 1
ATOM 1662 C C . THR A 1 220 ? 12.248 3.173 -17.018 1.00 46.69 220 THR A C 1
ATOM 1664 O O . THR A 1 220 ? 11.912 4.061 -17.795 1.00 46.69 220 THR A O 1
ATOM 1667 N N . LYS A 1 221 ? 12.351 1.889 -17.353 1.00 47.94 221 LYS A N 1
ATOM 1668 C CA . LYS A 1 221 ? 11.962 1.323 -18.634 1.00 47.94 221 LYS A CA 1
ATOM 1669 C C . LYS A 1 221 ? 10.972 0.175 -18.456 1.00 47.94 221 LYS A C 1
ATOM 1671 O O . LYS A 1 221 ? 10.151 -0.038 -19.342 1.00 47.94 221 LYS A O 1
ATOM 1676 N N . ASP A 1 222 ? 11.021 -0.542 -17.326 1.00 55.28 222 ASP A N 1
ATOM 1677 C CA . ASP A 1 222 ? 10.304 -1.806 -17.181 1.00 55.28 222 ASP A CA 1
ATOM 1678 C C . ASP A 1 222 ? 10.121 -2.251 -15.718 1.00 55.28 222 ASP A C 1
ATOM 1680 O O . ASP A 1 222 ? 10.979 -2.900 -15.124 1.00 55.28 222 ASP A O 1
ATOM 1684 N N . CYS A 1 223 ? 8.985 -1.877 -15.125 1.00 63.41 223 CYS A N 1
ATOM 1685 C CA . CYS A 1 223 ? 8.704 -2.157 -13.718 1.00 63.41 223 CYS A CA 1
ATOM 1686 C C . CYS A 1 223 ? 8.116 -3.563 -13.538 1.00 63.41 223 CYS A C 1
ATOM 1688 O O . CYS A 1 223 ? 7.272 -3.991 -14.330 1.00 63.41 223 CYS A O 1
ATOM 1690 N N . TRP A 1 224 ? 8.424 -4.202 -12.407 1.00 69.31 224 TRP A N 1
ATOM 1691 C CA . TRP A 1 224 ? 7.449 -5.117 -11.814 1.00 69.31 224 TRP A CA 1
ATOM 1692 C C . TRP A 1 224 ? 6.393 -4.323 -11.055 1.00 69.31 224 TRP A C 1
ATOM 1694 O O . TRP A 1 224 ? 6.696 -3.355 -10.357 1.00 69.31 224 TRP A O 1
ATOM 1704 N N . PHE A 1 225 ? 5.159 -4.776 -11.165 1.00 70.00 225 PHE A N 1
ATOM 1705 C CA . PHE A 1 225 ? 3.991 -4.214 -10.516 1.00 70.00 225 PHE A CA 1
ATOM 1706 C C . PHE A 1 225 ? 3.406 -5.263 -9.587 1.00 70.00 225 PHE A C 1
ATOM 1708 O O . PHE A 1 225 ? 3.411 -6.439 -9.932 1.00 70.00 225 PHE A O 1
ATOM 1715 N N . PHE A 1 226 ? 2.894 -4.849 -8.435 1.00 73.38 226 PHE A N 1
ATOM 1716 C CA . PHE A 1 226 ? 2.292 -5.737 -7.449 1.00 73.38 226 PHE A CA 1
ATOM 1717 C C . PHE A 1 226 ? 0.831 -5.351 -7.248 1.00 73.38 226 PHE A C 1
ATOM 1719 O O . PHE A 1 226 ? 0.524 -4.168 -7.135 1.00 73.38 226 PHE A O 1
ATOM 1726 N N . GLY A 1 227 ? -0.046 -6.346 -7.193 1.00 72.25 227 GLY A N 1
ATOM 1727 C CA . GLY A 1 227 ? -1.453 -6.164 -6.866 1.00 72.25 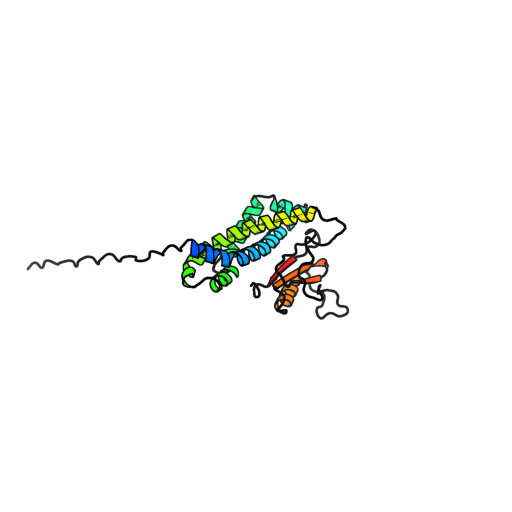227 GLY A CA 1
ATOM 1728 C C . GLY A 1 227 ? -1.919 -7.222 -5.877 1.00 72.25 227 GLY A C 1
ATOM 1729 O O . GLY A 1 227 ? -1.348 -8.308 -5.791 1.00 72.25 227 GLY A O 1
ATOM 1730 N N . VAL A 1 228 ? -2.951 -6.891 -5.111 1.00 73.19 228 VAL A N 1
ATOM 1731 C CA . VAL A 1 228 ? -3.543 -7.753 -4.082 1.00 73.19 228 VAL A CA 1
ATOM 1732 C C . VAL A 1 228 ? -4.944 -8.155 -4.526 1.00 73.19 228 VAL A C 1
ATOM 1734 O O . VAL A 1 228 ? -5.653 -7.358 -5.142 1.00 73.19 228 VAL A O 1
ATOM 1737 N N . VAL A 1 229 ? -5.347 -9.389 -4.221 1.00 76.56 229 VAL A N 1
ATOM 1738 C CA . VAL A 1 229 ? -6.731 -9.837 -4.395 1.00 76.56 229 VAL A CA 1
ATOM 1739 C C . VAL A 1 229 ? -7.421 -9.775 -3.040 1.00 76.56 229 VAL A C 1
ATOM 1741 O O . VAL A 1 229 ? -7.251 -10.652 -2.197 1.00 76.56 229 VAL A O 1
ATOM 1744 N N . HIS A 1 230 ? -8.183 -8.701 -2.839 1.00 62.09 230 HIS A N 1
ATOM 1745 C CA . HIS A 1 230 ? -8.756 -8.318 -1.547 1.00 62.09 230 HIS A CA 1
ATOM 1746 C C . HIS A 1 230 ? -9.729 -9.350 -0.959 1.00 62.09 230 HIS A C 1
ATOM 1748 O O . HIS A 1 230 ? -9.791 -9.491 0.251 1.00 62.09 230 HIS A O 1
ATOM 1754 N N . GLN A 1 231 ? -10.403 -10.156 -1.788 1.00 59.97 231 GLN A N 1
ATOM 1755 C CA . GLN A 1 231 ? -11.334 -11.203 -1.325 1.00 59.97 231 GLN A CA 1
ATOM 1756 C C . GLN A 1 231 ? -10.676 -12.346 -0.525 1.00 59.97 231 GLN A C 1
ATOM 1758 O O . GLN A 1 231 ? -11.366 -13.278 -0.120 1.00 59.97 231 GLN A O 1
ATOM 1763 N N . ARG A 1 232 ? -9.346 -12.342 -0.366 1.00 60.31 232 ARG A N 1
ATOM 1764 C CA . ARG A 1 232 ? -8.585 -13.413 0.300 1.00 60.31 232 ARG A CA 1
ATOM 1765 C C . ARG A 1 232 ? -7.575 -12.898 1.316 1.00 60.31 232 ARG A C 1
ATOM 1767 O O . ARG A 1 232 ? -6.568 -13.559 1.576 1.00 60.31 232 ARG A O 1
ATOM 1774 N N . LEU A 1 233 ? -7.812 -11.701 1.837 1.00 53.94 233 LEU A N 1
ATOM 1775 C CA . LEU A 1 233 ? -7.063 -11.218 2.985 1.00 53.94 233 LEU A CA 1
ATOM 1776 C C . LEU A 1 233 ? -7.528 -12.001 4.225 1.00 53.94 233 LEU A C 1
ATOM 1778 O O . LEU A 1 233 ? -8.728 -12.235 4.349 1.00 53.94 233 LEU A O 1
ATOM 1782 N N . PRO A 1 234 ? -6.596 -12.531 5.037 1.00 48.78 234 PRO A N 1
ATOM 1783 C CA . PRO A 1 234 ? -6.935 -13.247 6.262 1.00 48.78 234 PRO A CA 1
ATOM 1784 C C . PRO A 1 234 ? -7.478 -12.316 7.341 1.00 48.78 234 PRO A C 1
ATOM 1786 O O . PRO A 1 234 ? -7.070 -11.131 7.335 1.00 48.78 234 PRO A O 1
#

Foldseek 3Di:
DDDDDDDDDDDDDDPPPPPPPPDDPVLLVVLLVQLQVVLLLQLLQQLLVLLLVQLQVDLVQWDLRSSVVCLVDPVSLVVSLVVQLCQQLPCPHHPNVVVSVVRRDPSCNVVSSVSSSVSNNVSNVVSSVVSVVLSVVVVPDDPVPQQASDDPAAFDPPDKDQQADDVPDPHHHDDLVCLVVVLLVVLVVDLQFFKKKAKSVRSIITGGSDSPFGWFGTSNPITIHMGGNSVNDD

Radius of gyration: 25.07 Å; chains: 1; bounding box: 92×62×66 Å